Protein AF-A0A7S1G2A1-F1 (afdb_monomer)

Structure (mmCIF, N/CA/C/O backbone):
data_AF-A0A7S1G2A1-F1
#
_entry.id   AF-A0A7S1G2A1-F1
#
loop_
_atom_site.group_PDB
_atom_site.id
_atom_site.type_symbol
_atom_site.label_atom_id
_atom_site.label_alt_id
_atom_site.label_comp_id
_atom_site.label_asym_id
_atom_site.label_entity_id
_atom_site.label_seq_id
_atom_site.pdbx_PDB_ins_code
_atom_site.Cartn_x
_atom_site.Cartn_y
_atom_site.Cartn_z
_atom_site.occupancy
_atom_site.B_iso_or_equiv
_atom_site.auth_seq_id
_atom_site.auth_comp_id
_atom_site.auth_asym_id
_atom_site.auth_atom_id
_atom_site.pdbx_PDB_model_num
ATOM 1 N N . ALA A 1 1 ? -37.117 1.650 21.778 1.00 33.69 1 ALA A N 1
ATOM 2 C CA . ALA A 1 1 ? -36.262 1.950 20.605 1.00 33.69 1 ALA A CA 1
ATOM 3 C C . ALA A 1 1 ? -34.798 1.494 20.798 1.00 33.69 1 ALA A C 1
ATOM 5 O O . ALA A 1 1 ? -33.879 2.231 20.472 1.00 33.69 1 ALA A O 1
ATOM 6 N N . ALA A 1 2 ? -34.542 0.275 21.295 1.00 34.59 2 ALA A N 1
ATOM 7 C CA . ALA A 1 2 ? -33.204 -0.136 21.751 1.00 34.59 2 ALA A CA 1
ATOM 8 C C . ALA A 1 2 ? -32.723 -1.467 21.134 1.00 34.59 2 ALA A C 1
ATOM 10 O O . ALA A 1 2 ? -32.402 -2.402 21.855 1.00 34.59 2 ALA A O 1
ATOM 11 N N . ALA A 1 3 ? -32.667 -1.559 19.799 1.00 32.25 3 ALA A N 1
ATOM 12 C CA . ALA A 1 3 ? -32.219 -2.772 19.091 1.00 32.25 3 ALA A CA 1
ATOM 13 C C . ALA A 1 3 ? -31.079 -2.546 18.069 1.00 32.25 3 ALA A C 1
ATOM 15 O O . ALA A 1 3 ? -30.804 -3.417 17.253 1.00 32.25 3 ALA A O 1
ATOM 16 N N . ALA A 1 4 ? -30.383 -1.401 18.095 1.00 38.44 4 ALA A N 1
ATOM 17 C CA . ALA A 1 4 ? -29.398 -1.046 17.056 1.00 38.44 4 ALA A CA 1
ATOM 18 C C . ALA A 1 4 ? -27.911 -1.273 17.433 1.00 38.44 4 ALA A C 1
ATOM 20 O O . ALA A 1 4 ? -27.022 -1.024 16.622 1.00 38.44 4 ALA A O 1
ATOM 21 N N . GLY A 1 5 ? -27.597 -1.735 18.649 1.00 41.06 5 GLY A N 1
ATOM 22 C CA . GLY A 1 5 ? -26.231 -1.651 19.198 1.00 41.06 5 GLY A CA 1
ATOM 23 C C . GLY A 1 5 ? -25.212 -2.713 18.750 1.00 41.06 5 GLY A C 1
ATOM 24 O O . GLY A 1 5 ? -24.016 -2.497 18.918 1.00 41.06 5 GLY A O 1
ATOM 25 N N . GLY A 1 6 ? -25.643 -3.853 18.195 1.00 46.00 6 GLY A N 1
ATOM 26 C CA . GLY A 1 6 ? -24.752 -5.003 17.942 1.00 46.00 6 GLY A CA 1
ATOM 27 C C . GLY A 1 6 ? -24.107 -5.072 16.549 1.00 46.00 6 GLY A C 1
ATOM 28 O O . GLY A 1 6 ? -23.122 -5.786 16.365 1.00 46.00 6 GLY A O 1
ATOM 29 N N . GLY A 1 7 ? -24.644 -4.352 15.556 1.00 59.97 7 GLY A N 1
ATOM 30 C CA . GLY A 1 7 ? -24.246 -4.501 14.147 1.00 59.97 7 GLY A CA 1
ATOM 31 C C . GLY A 1 7 ? -23.003 -3.703 13.744 1.00 59.97 7 GLY A C 1
ATOM 32 O O . GLY A 1 7 ? -22.114 -4.231 13.075 1.00 59.97 7 GLY A O 1
ATOM 33 N N . ALA A 1 8 ? -22.901 -2.447 14.189 1.00 69.50 8 ALA A N 1
ATOM 34 C CA . ALA A 1 8 ? -21.850 -1.524 13.750 1.00 69.50 8 ALA A CA 1
ATOM 35 C C . ALA A 1 8 ? -20.410 -1.990 14.079 1.00 69.50 8 ALA A C 1
ATOM 37 O O . ALA A 1 8 ? -19.547 -1.897 13.198 1.00 69.50 8 ALA A 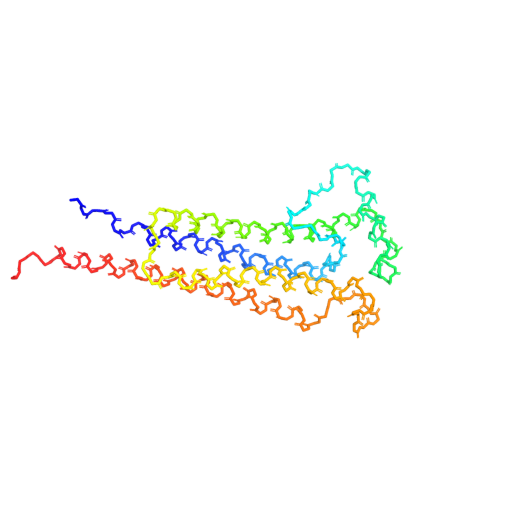O 1
ATOM 38 N N . PRO A 1 9 ? -20.111 -2.565 15.269 1.00 80.75 9 PRO A N 1
ATOM 39 C CA . PRO A 1 9 ? -18.769 -3.076 15.567 1.00 80.75 9 PRO A CA 1
ATOM 40 C C . PRO A 1 9 ? -18.378 -4.275 14.697 1.00 80.75 9 PRO A C 1
ATOM 42 O O . PRO A 1 9 ? -17.236 -4.364 14.250 1.00 80.75 9 PRO A O 1
ATOM 45 N N . ARG A 1 10 ? -19.329 -5.178 14.414 1.00 86.12 10 ARG A N 1
ATOM 46 C CA . ARG A 1 10 ? -19.088 -6.372 13.590 1.00 86.12 10 ARG A CA 1
ATOM 47 C C . ARG A 1 10 ? -18.833 -6.004 12.132 1.00 86.12 10 ARG A C 1
ATOM 49 O O . ARG A 1 10 ? -17.885 -6.516 11.548 1.00 86.12 10 ARG A O 1
ATOM 56 N N . VAL A 1 11 ? -19.639 -5.106 11.563 1.00 90.31 11 VAL A N 1
ATOM 57 C CA . VAL A 1 11 ? -19.450 -4.620 10.185 1.00 90.31 11 VAL A CA 1
ATOM 58 C C . VAL A 1 11 ? -18.096 -3.924 10.041 1.00 90.31 11 VAL A C 1
ATOM 60 O O . VAL A 1 11 ? -17.345 -4.233 9.119 1.00 90.31 11 VAL A O 1
ATOM 63 N N . THR A 1 12 ? -17.738 -3.062 11.000 1.00 92.69 12 THR A N 1
ATOM 64 C CA . THR A 1 12 ? -16.429 -2.389 11.018 1.00 92.69 12 THR A CA 1
ATOM 65 C C . THR A 1 12 ? -15.284 -3.402 11.090 1.00 92.69 12 THR A C 1
ATOM 67 O O . THR A 1 12 ? -14.307 -3.277 10.358 1.00 92.69 12 THR A O 1
ATOM 70 N N . ALA A 1 13 ? -15.401 -4.438 11.924 1.00 94.38 13 ALA A N 1
ATOM 71 C CA . ALA A 1 13 ? -14.379 -5.476 12.022 1.00 94.38 13 ALA A CA 1
ATOM 72 C C . ALA A 1 13 ? -14.218 -6.275 10.719 1.00 94.38 13 ALA A C 1
ATOM 74 O O . ALA A 1 13 ? -13.091 -6.502 10.290 1.00 94.38 13 ALA A O 1
ATOM 75 N N . VAL A 1 14 ? -15.319 -6.671 10.069 1.00 95.12 14 VAL A N 1
ATOM 76 C CA . VAL A 1 14 ? -15.280 -7.388 8.779 1.00 95.12 14 VAL A CA 1
ATOM 77 C C . VAL A 1 14 ? -14.604 -6.541 7.704 1.00 95.12 14 VAL A C 1
ATOM 79 O O . VAL A 1 14 ? -13.750 -7.048 6.982 1.00 95.12 14 VAL A O 1
ATOM 82 N N . TRP A 1 15 ? -14.926 -5.247 7.638 1.00 96.75 15 TRP A N 1
ATOM 83 C CA . TRP A 1 15 ? -14.246 -4.309 6.745 1.00 96.75 15 TRP A CA 1
ATOM 84 C C . TRP A 1 15 ? -12.732 -4.266 7.008 1.00 96.75 15 TRP A C 1
ATOM 86 O O . TRP A 1 15 ? -11.948 -4.445 6.077 1.00 96.75 15 TRP A O 1
ATOM 96 N N . LEU A 1 16 ? -12.311 -4.102 8.267 1.00 97.50 16 LEU A N 1
ATOM 97 C CA . LEU A 1 16 ? -10.889 -4.066 8.622 1.00 97.50 16 LEU A CA 1
ATOM 98 C C . LEU A 1 16 ? -10.166 -5.386 8.314 1.00 97.50 16 LEU A C 1
ATOM 100 O O . LEU A 1 16 ? -9.029 -5.343 7.848 1.00 97.50 16 LEU A O 1
ATOM 104 N N . PHE A 1 17 ? -10.811 -6.542 8.506 1.00 98.19 17 PHE A N 1
ATOM 105 C CA . PHE A 1 17 ? -10.266 -7.831 8.064 1.00 98.19 17 PHE A CA 1
ATOM 106 C C . PHE A 1 17 ? -10.142 -7.920 6.544 1.00 98.19 17 PHE A C 1
ATOM 108 O O . PHE A 1 17 ? -9.145 -8.443 6.057 1.00 98.19 17 PHE A O 1
ATOM 115 N N . GLY A 1 18 ? -11.109 -7.384 5.795 1.00 98.31 18 GLY A N 1
ATOM 116 C CA . GLY A 1 18 ? -11.027 -7.292 4.338 1.00 98.31 18 GLY A CA 1
ATOM 117 C C . GLY A 1 18 ? -9.795 -6.503 3.893 1.00 98.31 18 GLY A C 1
ATOM 118 O O . GLY A 1 18 ? -8.982 -7.008 3.121 1.00 98.31 18 GLY A O 1
ATOM 119 N N . VAL A 1 19 ? -9.590 -5.307 4.456 1.00 98.44 19 VAL A N 1
ATOM 120 C CA . VAL A 1 19 ? -8.411 -4.476 4.153 1.00 98.44 19 VAL A CA 1
ATOM 121 C C . VAL A 1 19 ? -7.112 -5.151 4.615 1.00 98.44 19 VAL A C 1
ATOM 123 O O . VAL A 1 19 ? -6.111 -5.109 3.897 1.00 98.44 19 VAL A O 1
ATOM 126 N N . ALA A 1 20 ? -7.106 -5.816 5.774 1.00 98.50 20 ALA A N 1
ATOM 127 C CA . ALA A 1 20 ? -5.953 -6.587 6.242 1.00 98.50 20 ALA A CA 1
ATOM 128 C C . ALA A 1 20 ? -5.613 -7.740 5.282 1.00 98.50 20 ALA A C 1
ATOM 130 O O . ALA A 1 20 ? -4.447 -7.917 4.936 1.00 98.50 20 ALA A O 1
ATOM 131 N N . GLY A 1 21 ? -6.617 -8.469 4.788 1.00 98.56 21 GLY A N 1
ATOM 132 C CA . GLY A 1 21 ? -6.447 -9.523 3.786 1.00 98.56 21 GLY A CA 1
ATOM 133 C C . GLY A 1 21 ? -5.881 -8.991 2.469 1.00 98.56 21 GLY A C 1
ATOM 134 O O . GLY A 1 21 ? -4.923 -9.551 1.939 1.00 98.56 21 GLY A O 1
ATOM 135 N N . MET A 1 22 ? -6.387 -7.852 1.985 1.00 98.50 22 MET A N 1
ATOM 136 C CA . MET A 1 22 ? -5.812 -7.179 0.813 1.00 98.50 22 MET A CA 1
ATOM 137 C C . MET A 1 22 ? -4.357 -6.749 1.054 1.00 98.50 22 MET A C 1
ATOM 139 O O . MET A 1 22 ? -3.528 -6.871 0.154 1.00 98.50 22 MET A O 1
ATOM 143 N N . THR A 1 23 ? -4.031 -6.276 2.262 1.00 98.38 23 THR A N 1
ATOM 144 C CA . THR A 1 23 ? -2.667 -5.878 2.654 1.00 98.38 23 THR A CA 1
ATOM 145 C C . THR A 1 23 ? -1.724 -7.080 2.703 1.00 98.38 23 THR A C 1
ATOM 147 O O . THR A 1 23 ? -0.597 -6.994 2.223 1.00 98.38 23 THR A O 1
ATOM 150 N N . LEU A 1 24 ? -2.178 -8.226 3.212 1.00 98.38 24 LEU A N 1
ATOM 151 C CA . LEU A 1 24 ? -1.408 -9.468 3.175 1.00 98.38 24 LEU A CA 1
ATOM 152 C C . LEU A 1 24 ? -1.143 -9.913 1.729 1.00 98.38 24 LEU A C 1
ATOM 154 O O . LEU A 1 24 ? -0.004 -10.225 1.383 1.00 98.38 24 LEU A O 1
ATOM 158 N N . ALA A 1 25 ? -2.163 -9.864 0.867 1.00 98.31 25 ALA A N 1
ATOM 159 C CA . ALA A 1 25 ? -2.005 -10.140 -0.560 1.00 98.31 25 ALA A CA 1
ATOM 160 C C . ALA A 1 25 ? -1.002 -9.178 -1.224 1.00 98.31 25 ALA A C 1
ATOM 162 O O . ALA A 1 25 ? -0.174 -9.613 -2.017 1.00 98.31 25 ALA A O 1
ATOM 163 N N . MET A 1 26 ? -1.007 -7.894 -0.846 1.00 97.56 26 MET A N 1
ATOM 164 C CA . MET A 1 26 ? -0.038 -6.896 -1.318 1.00 97.56 26 MET A CA 1
ATOM 165 C C . MET A 1 26 ? 1.402 -7.232 -0.921 1.00 97.56 26 MET A C 1
ATOM 167 O O . MET A 1 26 ? 2.312 -7.049 -1.726 1.00 97.56 26 MET A O 1
ATOM 171 N N . ILE A 1 27 ? 1.618 -7.734 0.299 1.00 97.62 27 ILE A N 1
ATOM 172 C CA . ILE A 1 27 ? 2.944 -8.166 0.766 1.00 97.62 27 ILE A CA 1
ATOM 173 C C . ILE A 1 27 ? 3.455 -9.325 -0.097 1.00 97.62 27 ILE A C 1
ATOM 175 O O . ILE A 1 27 ? 4.590 -9.281 -0.570 1.00 97.62 27 ILE A O 1
ATOM 179 N N . VAL A 1 28 ? 2.608 -10.328 -0.356 1.00 97.62 28 VAL A N 1
ATOM 180 C CA . VAL A 1 28 ? 2.954 -11.464 -1.228 1.00 97.62 28 VAL A CA 1
ATOM 181 C C . VAL A 1 28 ? 3.226 -10.990 -2.655 1.00 97.62 28 VAL A C 1
ATOM 183 O O . VAL A 1 28 ? 4.269 -11.313 -3.217 1.00 97.62 28 VAL A O 1
ATOM 186 N N . LEU A 1 29 ? 2.337 -10.169 -3.217 1.00 96.44 29 LEU A N 1
ATOM 187 C CA . LEU A 1 29 ? 2.471 -9.604 -4.560 1.00 96.44 29 LEU A CA 1
ATOM 188 C C . LEU A 1 29 ? 3.752 -8.768 -4.708 1.00 96.44 29 LEU A C 1
ATOM 190 O O . LEU A 1 29 ? 4.436 -8.869 -5.723 1.00 96.44 29 LEU A O 1
ATOM 194 N N . GLY A 1 30 ? 4.122 -7.989 -3.689 1.00 94.62 30 GLY A N 1
ATOM 195 C CA . GLY A 1 30 ? 5.393 -7.261 -3.652 1.00 94.62 30 GLY A CA 1
ATOM 196 C C . GLY A 1 30 ? 6.605 -8.188 -3.593 1.00 94.62 30 GLY A C 1
ATOM 197 O O . GLY A 1 30 ? 7.600 -7.948 -4.276 1.00 94.62 30 GLY A O 1
ATOM 198 N N . GLY A 1 31 ? 6.507 -9.289 -2.842 1.00 94.00 31 GLY A N 1
ATOM 199 C CA . GLY A 1 31 ? 7.510 -10.353 -2.833 1.00 94.00 31 GLY A CA 1
ATOM 200 C C . GLY A 1 31 ? 7.706 -10.973 -4.218 1.00 94.00 31 GLY A C 1
ATOM 201 O O . GLY A 1 31 ? 8.837 -11.061 -4.692 1.00 94.00 31 GLY A O 1
ATOM 202 N N . VAL A 1 32 ? 6.612 -11.317 -4.905 1.00 94.12 32 VAL A N 1
ATOM 203 C CA . VAL A 1 32 ? 6.648 -11.817 -6.290 1.00 94.12 32 VAL A CA 1
ATOM 204 C C . VAL A 1 32 ? 7.273 -10.779 -7.220 1.00 94.12 32 VAL A C 1
ATOM 206 O O . VAL A 1 32 ? 8.213 -11.113 -7.930 1.00 94.12 32 VAL A O 1
ATOM 209 N N . THR A 1 33 ? 6.842 -9.516 -7.143 1.00 91.81 33 THR A N 1
ATOM 210 C CA . THR A 1 33 ? 7.372 -8.402 -7.956 1.00 91.81 33 THR A CA 1
ATOM 211 C C . THR A 1 33 ? 8.891 -8.258 -7.796 1.00 91.81 33 THR A C 1
ATOM 213 O O . THR A 1 33 ? 9.635 -8.013 -8.748 1.00 91.81 33 THR A O 1
ATOM 216 N N . ARG A 1 34 ? 9.394 -8.459 -6.572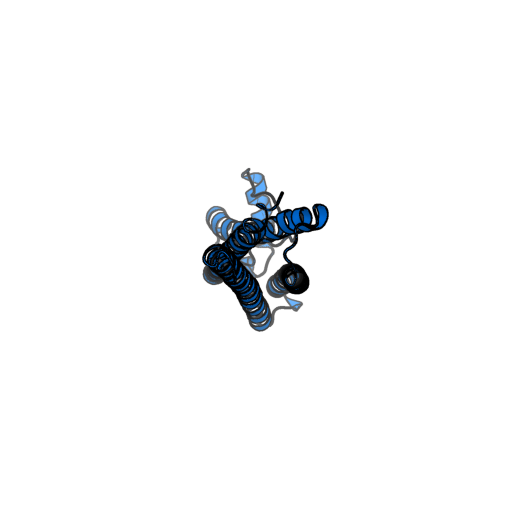 1.00 89.44 34 ARG A N 1
ATOM 217 C CA . ARG A 1 34 ? 10.830 -8.442 -6.290 1.00 89.44 34 ARG A CA 1
ATOM 218 C C . ARG A 1 34 ? 11.553 -9.661 -6.866 1.00 89.44 34 ARG A C 1
ATOM 220 O O . ARG A 1 34 ? 12.629 -9.491 -7.436 1.00 89.44 34 ARG A O 1
ATOM 227 N N . LEU A 1 35 ? 10.995 -10.861 -6.703 1.00 88.62 35 LEU A N 1
ATOM 228 C CA . LEU A 1 35 ? 11.596 -12.116 -7.170 1.00 88.62 35 LEU A CA 1
ATOM 229 C C . LEU A 1 35 ? 11.620 -12.216 -8.701 1.00 88.62 35 LEU A C 1
ATOM 231 O O . LEU A 1 35 ? 12.598 -12.710 -9.255 1.00 88.62 35 LEU A O 1
ATOM 235 N N . THR A 1 36 ? 10.600 -11.683 -9.377 1.00 87.25 36 THR A N 1
ATOM 236 C CA . THR A 1 36 ? 10.536 -11.585 -10.844 1.00 87.25 36 THR A CA 1
ATOM 237 C C . THR A 1 36 ? 11.311 -10.393 -11.405 1.00 87.25 36 THR A C 1
ATOM 239 O O . THR A 1 36 ? 11.354 -10.222 -12.616 1.00 87.25 36 THR A O 1
ATOM 242 N N . ARG A 1 37 ? 11.934 -9.572 -10.541 1.00 84.50 37 ARG A N 1
ATOM 243 C CA . ARG A 1 37 ? 12.653 -8.337 -10.912 1.00 84.50 37 ARG A CA 1
ATOM 244 C C . ARG A 1 37 ? 11.804 -7.372 -11.746 1.00 84.50 37 ARG A C 1
ATOM 246 O O . ARG A 1 37 ? 12.319 -6.663 -12.594 1.00 84.50 37 ARG A O 1
ATOM 253 N N . SER A 1 38 ? 10.503 -7.326 -11.482 1.00 87.50 38 SER A N 1
ATOM 254 C CA . SER A 1 38 ? 9.583 -6.435 -12.195 1.00 87.50 38 SER A CA 1
ATOM 255 C C . SER A 1 38 ? 9.524 -5.032 -11.605 1.00 87.50 38 SER A C 1
ATOM 257 O O . SER A 1 38 ? 9.047 -4.130 -12.267 1.00 87.50 38 SER A O 1
ATOM 259 N N . GLY A 1 39 ? 10.025 -4.812 -10.385 1.00 82.44 39 GLY A N 1
ATOM 260 C CA . GLY A 1 39 ? 9.823 -3.566 -9.630 1.00 82.44 39 GLY A CA 1
ATOM 261 C C . GLY A 1 39 ? 10.486 -2.285 -10.165 1.00 82.44 39 GLY A C 1
ATOM 262 O O . GLY A 1 39 ? 10.469 -1.288 -9.442 1.00 82.44 39 GLY A O 1
ATOM 263 N N . LEU A 1 40 ? 11.101 -2.313 -11.351 1.00 84.94 40 LEU A N 1
ATOM 264 C CA . LEU A 1 40 ? 11.682 -1.154 -12.048 1.00 84.94 40 LEU A CA 1
ATOM 265 C C . LEU A 1 40 ? 11.192 -1.030 -13.511 1.00 84.94 40 LEU A C 1
ATOM 267 O O . LEU A 1 40 ? 11.698 -0.196 -14.260 1.00 84.94 40 LEU A O 1
ATOM 271 N N . SER A 1 41 ? 10.196 -1.826 -13.910 1.00 86.19 41 SER A N 1
ATOM 272 C CA . SER A 1 41 ? 9.613 -1.842 -15.260 1.00 86.19 41 SER A CA 1
ATOM 273 C C . SER A 1 41 ? 8.738 -0.615 -15.568 1.00 86.19 41 SER A C 1
ATOM 275 O O . SER A 1 41 ? 8.671 -0.168 -16.711 1.00 86.19 41 SER A O 1
ATOM 277 N N . MET A 1 42 ? 8.104 -0.022 -14.549 1.00 86.88 42 MET A N 1
ATOM 278 C CA . MET A 1 42 ? 7.280 1.185 -14.642 1.00 86.88 42 MET A CA 1
ATOM 279 C C . MET A 1 42 ? 8.026 2.410 -14.116 1.00 86.88 42 MET A C 1
ATOM 281 O O . MET A 1 42 ? 8.023 2.743 -12.922 1.00 86.88 42 MET A O 1
ATOM 285 N N . VAL A 1 43 ? 8.614 3.134 -15.055 1.00 78.50 43 VAL A N 1
ATOM 286 C CA . VAL A 1 43 ? 9.545 4.235 -14.788 1.00 78.50 43 VAL A CA 1
ATOM 287 C C . VAL A 1 43 ? 8.844 5.550 -14.443 1.00 78.50 43 VAL A C 1
ATOM 289 O O . VAL A 1 43 ? 9.369 6.371 -13.693 1.00 78.50 43 VAL A O 1
ATOM 292 N N . GLU A 1 44 ? 7.619 5.740 -14.934 1.00 76.88 44 GLU A N 1
ATOM 293 C CA . GLU A 1 44 ? 6.806 6.906 -14.607 1.00 76.88 44 GLU A CA 1
ATOM 294 C C . GLU A 1 44 ? 6.017 6.686 -13.315 1.00 76.88 44 GLU A C 1
ATOM 296 O O . GLU A 1 44 ? 5.335 5.676 -13.109 1.00 76.88 44 GLU A O 1
ATOM 301 N N . TRP A 1 45 ? 6.053 7.687 -12.438 1.00 72.12 45 TRP A N 1
ATOM 302 C CA . TRP A 1 45 ? 5.172 7.740 -11.283 1.00 72.12 45 TRP A CA 1
ATOM 303 C C . TRP A 1 45 ? 4.064 8.764 -11.520 1.00 72.12 45 TRP A C 1
ATOM 305 O O . TRP A 1 45 ? 4.318 9.963 -11.610 1.00 72.12 45 TRP A O 1
ATOM 315 N N . ARG A 1 46 ? 2.820 8.281 -11.601 1.00 76.50 46 ARG A N 1
ATOM 316 C CA . ARG A 1 46 ? 1.615 9.113 -11.703 1.00 76.50 46 ARG A CA 1
ATOM 317 C C . ARG A 1 46 ? 0.770 8.962 -10.430 1.00 76.50 46 ARG A C 1
ATOM 319 O O . ARG A 1 46 ? 0.389 7.825 -10.113 1.00 76.50 46 ARG A O 1
ATOM 326 N N . PRO A 1 47 ? 0.442 10.053 -9.706 1.00 67.38 47 PRO A N 1
ATOM 327 C CA . PRO A 1 47 ? -0.389 9.991 -8.499 1.00 67.38 47 PRO A CA 1
ATOM 328 C C . PRO A 1 47 ? -1.711 9.244 -8.730 1.00 67.38 47 PRO A C 1
ATOM 330 O O . PRO A 1 47 ? -2.046 8.317 -7.994 1.00 67.38 47 PRO A O 1
ATOM 333 N N . GLN A 1 48 ? -2.401 9.573 -9.824 1.00 73.31 48 GLN A N 1
ATOM 334 C CA . GLN A 1 48 ? -3.680 8.990 -10.232 1.00 73.31 48 GLN A CA 1
ATOM 335 C C . GLN A 1 48 ? -3.587 7.538 -10.737 1.00 73.31 48 GLN A C 1
ATOM 337 O O . GLN A 1 48 ? -4.608 6.882 -10.903 1.00 73.31 48 GLN A O 1
ATOM 342 N N . GLY A 1 49 ? -2.375 7.013 -10.942 1.00 73.25 49 GLY A N 1
ATOM 343 C CA . GLY A 1 49 ? -2.147 5.729 -11.605 1.00 73.25 49 GLY A CA 1
ATOM 344 C C . GLY A 1 49 ? -2.042 5.849 -13.126 1.00 73.25 49 GLY A C 1
ATOM 345 O O . GLY A 1 49 ? -2.159 6.937 -13.691 1.00 73.25 49 GLY A O 1
ATOM 346 N N . SER A 1 50 ? -1.783 4.715 -13.771 1.00 79.25 50 SER A N 1
ATOM 347 C CA . SER A 1 50 ? -1.702 4.587 -15.227 1.00 79.25 50 SER A CA 1
ATOM 348 C C . SER A 1 50 ? -2.633 3.462 -15.657 1.00 79.25 50 SER A C 1
ATOM 350 O O . SER A 1 50 ? -2.664 2.411 -15.010 1.00 79.25 50 SER A O 1
ATOM 352 N N . ALA A 1 51 ? -3.389 3.678 -16.733 1.00 86.62 51 ALA A N 1
ATOM 353 C CA . ALA A 1 51 ? -4.077 2.581 -17.399 1.00 86.62 51 ALA A CA 1
ATOM 354 C C . ALA A 1 51 ? -3.037 1.581 -17.924 1.00 86.62 51 ALA A C 1
ATOM 356 O O . ALA A 1 51 ? -1.920 1.977 -18.267 1.00 86.62 51 ALA A O 1
ATOM 357 N N . LEU A 1 52 ? -3.396 0.298 -17.947 1.00 91.06 52 LEU A N 1
ATOM 358 C CA . LEU A 1 52 ? -2.588 -0.698 -18.641 1.00 91.06 52 LEU A CA 1
ATOM 359 C C . LEU A 1 52 ? -2.600 -0.349 -20.141 1.00 91.06 52 LEU A C 1
ATOM 361 O O . LEU A 1 52 ? -3.686 -0.049 -20.647 1.00 91.06 52 LEU A O 1
ATOM 365 N N . PRO A 1 53 ? -1.450 -0.362 -20.839 1.00 92.25 53 PRO A N 1
ATOM 366 C CA . PRO A 1 53 ? -1.426 -0.153 -22.282 1.00 92.25 53 PRO A CA 1
ATOM 367 C C . PRO A 1 53 ? -2.381 -1.124 -22.991 1.00 92.25 53 PRO A C 1
ATOM 369 O O . PRO A 1 53 ? -2.389 -2.324 -22.704 1.00 92.25 53 PRO A O 1
ATOM 372 N N . ALA A 1 54 ? -3.216 -0.595 -23.881 1.00 91.00 54 ALA A N 1
ATOM 373 C CA . ALA A 1 54 ? -4.280 -1.335 -24.556 1.00 91.00 54 ALA A CA 1
ATOM 374 C C . ALA A 1 54 ? -3.970 -1.603 -26.035 1.00 91.00 54 ALA A C 1
ATOM 376 O O . ALA A 1 54 ? -4.551 -2.515 -26.621 1.00 91.00 54 ALA A O 1
ATOM 377 N N . THR A 1 55 ? -3.066 -0.825 -26.634 1.00 95.12 55 THR A N 1
ATOM 378 C CA . THR A 1 55 ? -2.655 -0.965 -28.040 1.00 95.12 55 THR A CA 1
ATOM 379 C C . THR A 1 55 ? -1.166 -1.274 -28.160 1.00 95.12 55 THR A C 1
ATOM 381 O O . THR A 1 55 ? -0.389 -0.979 -27.248 1.00 95.12 55 THR A O 1
ATOM 384 N N . ASP A 1 56 ? -0.757 -1.843 -29.295 1.00 94.00 56 ASP A N 1
ATOM 385 C CA . ASP A 1 56 ? 0.651 -2.160 -29.561 1.00 94.00 56 ASP A CA 1
ATOM 386 C C . ASP A 1 56 ? 1.536 -0.904 -29.534 1.00 94.00 56 ASP A C 1
ATOM 388 O O . ASP A 1 56 ? 2.606 -0.925 -28.935 1.00 94.00 56 ASP A O 1
ATOM 392 N N . GLU A 1 57 ? 1.050 0.223 -30.062 1.00 94.88 57 GLU A N 1
ATOM 393 C CA . GLU A 1 57 ? 1.764 1.508 -30.028 1.00 94.88 57 GLU A CA 1
ATOM 394 C C . GLU A 1 57 ? 2.010 1.998 -28.589 1.00 94.88 57 GLU A C 1
ATOM 396 O O . GLU A 1 57 ? 3.080 2.512 -28.253 1.00 94.88 57 GLU A O 1
ATOM 401 N N . GLU A 1 58 ? 1.033 1.825 -27.694 1.00 94.00 58 GLU A N 1
ATOM 402 C CA . GLU A 1 58 ? 1.207 2.183 -26.285 1.00 94.00 58 GLU A CA 1
ATOM 403 C C . GLU A 1 58 ? 2.214 1.270 -25.581 1.00 94.00 58 GLU A C 1
ATOM 405 O O . GLU A 1 58 ? 2.996 1.753 -24.758 1.00 94.00 58 GLU A O 1
ATOM 410 N N . TRP A 1 59 ? 2.209 -0.025 -25.910 1.00 95.06 59 TRP A N 1
ATOM 411 C CA . TRP A 1 59 ? 3.177 -0.991 -25.397 1.00 95.06 59 TRP A CA 1
ATOM 412 C C . TRP A 1 59 ? 4.598 -0.683 -25.865 1.00 95.06 59 TRP A C 1
ATOM 414 O O . TRP A 1 59 ? 5.513 -0.658 -25.041 1.00 95.06 59 TRP A O 1
ATOM 424 N N . GLU A 1 60 ? 4.782 -0.392 -27.153 1.00 95.56 60 GLU A N 1
ATOM 425 C CA . GLU A 1 60 ? 6.076 0.009 -27.709 1.00 95.56 60 GLU A CA 1
ATOM 426 C C . GLU A 1 60 ? 6.599 1.280 -27.042 1.00 95.56 60 GLU A C 1
ATOM 428 O O . GLU A 1 60 ? 7.757 1.325 -26.630 1.00 95.56 60 GLU A O 1
ATOM 433 N N . ARG A 1 61 ? 5.735 2.276 -26.818 1.00 93.81 61 ARG A N 1
ATOM 434 C CA . ARG A 1 61 ? 6.114 3.517 -26.134 1.00 93.81 61 ARG A CA 1
ATOM 435 C C . ARG A 1 61 ? 6.601 3.286 -24.703 1.00 93.81 61 ARG A C 1
ATOM 437 O O . ARG A 1 61 ? 7.570 3.916 -24.280 1.00 93.81 61 ARG A O 1
ATOM 444 N N . GLU A 1 62 ? 5.928 2.439 -23.925 1.00 93.50 62 GLU A N 1
ATOM 445 C CA . GLU A 1 62 ? 6.379 2.112 -22.564 1.00 93.50 62 GLU A CA 1
ATOM 446 C C . GLU A 1 62 ? 7.679 1.298 -22.587 1.00 93.50 62 GLU A C 1
ATOM 448 O O . GLU A 1 62 ? 8.577 1.540 -21.776 1.00 93.50 62 GLU A O 1
ATOM 453 N N . PHE A 1 63 ? 7.824 0.395 -23.558 1.00 94.69 63 PHE A N 1
ATOM 454 C CA . PHE A 1 63 ? 9.037 -0.392 -23.726 1.00 94.69 63 PHE A CA 1
ATOM 455 C C . PHE A 1 63 ? 10.235 0.475 -24.137 1.00 94.69 63 PHE A C 1
ATOM 457 O O . PHE A 1 63 ? 11.325 0.332 -23.586 1.00 94.69 63 PHE A O 1
ATOM 464 N N . ASP A 1 64 ? 10.041 1.438 -25.034 1.00 94.06 64 ASP A N 1
ATOM 465 C CA . ASP A 1 64 ? 11.079 2.380 -25.456 1.00 94.06 64 ASP A CA 1
ATOM 466 C C . ASP A 1 64 ? 11.548 3.290 -24.323 1.00 94.06 64 ASP A C 1
ATOM 468 O O . ASP A 1 64 ? 12.729 3.644 -24.265 1.00 94.06 64 ASP A O 1
ATOM 472 N N . LYS A 1 65 ? 10.663 3.626 -23.378 1.00 91.19 65 LYS A N 1
ATOM 473 C CA . LYS A 1 65 ? 11.081 4.267 -22.126 1.00 91.19 65 LYS A CA 1
ATOM 474 C C . LYS A 1 65 ? 11.941 3.314 -21.312 1.00 91.19 65 LYS A C 1
ATOM 476 O O . LYS A 1 65 ? 13.036 3.699 -20.920 1.00 91.19 65 LYS A O 1
ATOM 481 N N . TYR A 1 66 ? 11.486 2.080 -21.091 1.00 91.25 66 TYR A N 1
ATOM 482 C CA . TYR A 1 66 ? 12.216 1.080 -20.306 1.00 91.25 66 TYR A CA 1
ATOM 483 C C . TYR A 1 66 ? 13.635 0.820 -20.838 1.00 91.25 66 TYR A C 1
ATOM 485 O O . TYR A 1 66 ? 14.581 0.751 -20.051 1.00 91.25 66 TYR A O 1
ATOM 493 N N . LYS A 1 67 ? 13.820 0.801 -22.167 1.00 90.88 67 LYS A N 1
ATOM 494 C CA . LYS A 1 67 ? 15.133 0.652 -22.826 1.00 90.88 67 LYS A CA 1
ATOM 495 C C . LYS A 1 67 ? 16.170 1.700 -22.416 1.00 90.88 67 LYS A C 1
ATOM 497 O O . LYS A 1 67 ? 17.371 1.437 -22.489 1.00 90.88 67 LYS A O 1
ATOM 502 N N . GLN A 1 68 ? 15.728 2.879 -21.980 1.00 88.56 68 GLN A N 1
ATOM 503 C CA . GLN A 1 68 ? 16.609 3.971 -21.557 1.00 88.56 68 GLN A CA 1
ATOM 504 C C . GLN A 1 68 ? 17.184 3.747 -20.151 1.00 88.56 68 GLN A C 1
ATOM 506 O O . GLN A 1 68 ? 18.178 4.378 -19.791 1.00 88.56 68 GLN A O 1
ATOM 511 N N . PHE A 1 69 ? 16.602 2.838 -19.360 1.00 84.25 69 PHE A N 1
ATOM 512 C CA . PHE A 1 69 ? 16.978 2.637 -17.964 1.00 84.25 69 PHE A CA 1
ATOM 513 C C . PHE A 1 69 ? 18.115 1.624 -17.790 1.00 84.25 69 PHE A C 1
ATOM 515 O O . PHE A 1 69 ? 18.308 0.724 -18.617 1.00 84.25 69 PHE A O 1
ATOM 522 N N . PRO A 1 70 ? 18.872 1.722 -16.680 1.00 83.56 70 PRO A N 1
ATOM 523 C CA . PRO A 1 70 ? 20.012 0.842 -16.441 1.00 83.56 70 PRO A CA 1
ATOM 524 C C . PRO A 1 70 ? 19.629 -0.638 -16.331 1.00 83.56 70 PRO A C 1
ATOM 526 O O . PRO A 1 70 ? 20.431 -1.491 -16.703 1.00 83.56 70 PRO A O 1
ATOM 529 N N . GLU A 1 71 ? 18.416 -0.962 -15.862 1.00 83.62 71 GLU A N 1
ATOM 530 C CA . GLU A 1 71 ? 17.943 -2.351 -15.766 1.00 83.62 71 GLU A CA 1
ATOM 531 C C . GLU A 1 71 ? 17.889 -3.034 -17.136 1.00 83.62 71 GLU A C 1
ATOM 533 O O . GLU A 1 71 ? 18.455 -4.121 -17.298 1.00 83.62 71 GLU A O 1
ATOM 538 N N . PHE A 1 72 ? 17.330 -2.357 -18.145 1.00 87.81 72 PHE A N 1
ATOM 539 C CA . PHE A 1 72 ? 17.358 -2.846 -19.519 1.00 87.81 72 PHE A CA 1
ATOM 540 C C . PHE A 1 72 ? 18.790 -2.949 -20.041 1.00 87.81 72 PHE A C 1
ATOM 542 O O . PHE A 1 72 ? 19.221 -4.012 -20.474 1.00 87.81 72 PHE A O 1
ATOM 549 N N . ARG A 1 73 ? 19.577 -1.874 -19.936 1.00 85.94 73 ARG A N 1
ATOM 550 C CA . ARG A 1 73 ? 20.932 -1.823 -20.514 1.00 85.94 73 ARG A CA 1
ATOM 551 C C . ARG A 1 73 ? 21.888 -2.867 -19.925 1.00 85.94 73 ARG A C 1
ATOM 553 O O . ARG A 1 73 ? 22.714 -3.404 -20.659 1.00 85.94 73 ARG A O 1
ATOM 560 N N . LYS A 1 74 ? 21.796 -3.138 -18.618 1.00 82.88 74 LYS A N 1
ATOM 561 C CA . LYS A 1 74 ? 22.730 -4.015 -17.891 1.00 82.88 74 LYS A CA 1
ATOM 562 C C . LYS A 1 74 ? 22.240 -5.457 -17.752 1.00 82.88 74 LYS A C 1
ATOM 564 O O . LYS A 1 74 ? 23.067 -6.362 -17.763 1.00 82.88 74 LYS A O 1
ATOM 569 N N . THR A 1 75 ? 20.931 -5.676 -17.609 1.00 83.94 75 THR A N 1
ATOM 570 C CA . THR A 1 75 ? 20.377 -7.002 -17.264 1.00 83.94 75 THR A CA 1
ATOM 571 C C . THR A 1 75 ? 19.489 -7.562 -18.368 1.00 83.94 75 THR A C 1
ATOM 573 O O . THR A 1 75 ? 19.609 -8.734 -18.710 1.00 83.94 75 THR A O 1
ATOM 576 N N . ASN A 1 76 ? 18.636 -6.721 -18.953 1.00 89.31 76 ASN A N 1
ATOM 577 C CA . ASN A 1 76 ? 17.563 -7.148 -19.851 1.00 89.31 76 ASN A CA 1
ATOM 578 C C . ASN A 1 76 ? 17.790 -6.698 -21.308 1.00 89.31 76 ASN A C 1
ATOM 580 O O . ASN A 1 76 ? 16.839 -6.499 -22.050 1.00 89.31 76 ASN A O 1
ATOM 584 N N . SER A 1 77 ? 19.041 -6.554 -21.757 1.00 89.38 77 SER A N 1
ATOM 585 C CA . SER A 1 77 ? 19.373 -5.916 -23.048 1.00 89.38 77 SER A CA 1
ATOM 586 C C . SER A 1 77 ? 18.925 -6.697 -24.287 1.00 89.38 77 SER A C 1
ATOM 588 O O . SER A 1 77 ? 18.938 -6.164 -25.394 1.00 89.38 77 SER A O 1
ATOM 590 N N . ARG A 1 78 ? 18.535 -7.962 -24.100 1.00 91.38 78 ARG A N 1
ATOM 591 C CA . ARG A 1 78 ? 17.981 -8.854 -25.130 1.00 91.38 78 ARG A CA 1
ATOM 592 C C . ARG A 1 78 ? 16.481 -9.110 -24.956 1.00 91.38 78 ARG A C 1
ATOM 594 O O . ARG A 1 78 ? 15.946 -9.955 -25.662 1.00 91.38 78 ARG A O 1
ATOM 601 N N . MET A 1 79 ? 15.848 -8.441 -23.992 1.00 93.81 79 MET A N 1
ATOM 602 C CA . MET A 1 79 ? 14.435 -8.619 -23.684 1.00 93.81 79 MET A CA 1
ATOM 603 C C . MET A 1 79 ? 13.581 -8.183 -24.867 1.00 93.81 79 MET A C 1
ATOM 605 O O . MET A 1 79 ? 13.819 -7.122 -25.447 1.00 93.81 79 MET A O 1
ATOM 609 N N . GLN A 1 80 ? 12.579 -8.989 -25.188 1.00 95.38 80 GLN A N 1
ATOM 610 C CA . GLN A 1 80 ? 11.596 -8.695 -26.224 1.00 95.38 80 GLN A CA 1
ATOM 611 C C . GLN A 1 80 ? 10.346 -8.042 -25.623 1.00 95.38 80 GLN A C 1
ATOM 613 O O . GLN A 1 80 ? 10.117 -8.085 -24.414 1.00 95.38 80 GLN A O 1
ATOM 618 N N . LEU A 1 81 ? 9.509 -7.446 -26.479 1.00 94.31 81 LEU A N 1
ATOM 619 C CA . LEU A 1 81 ? 8.306 -6.732 -26.041 1.00 94.31 81 LEU A CA 1
ATOM 620 C C . LEU A 1 81 ? 7.365 -7.614 -25.203 1.00 94.31 81 LEU A C 1
ATOM 622 O O . LEU A 1 81 ? 6.800 -7.142 -24.221 1.00 94.31 81 LEU A O 1
ATOM 626 N N . ASP A 1 82 ? 7.211 -8.890 -25.557 1.00 94.44 82 ASP A N 1
ATOM 627 C CA . ASP A 1 82 ? 6.311 -9.790 -24.831 1.00 94.44 82 ASP A CA 1
ATOM 628 C C . ASP A 1 82 ? 6.828 -10.133 -23.427 1.00 94.44 82 ASP A C 1
ATOM 630 O O . ASP A 1 82 ? 6.054 -10.132 -22.476 1.00 94.44 82 ASP A O 1
ATOM 634 N N . GLU A 1 83 ? 8.141 -10.294 -23.254 1.00 93.19 83 GLU A N 1
ATOM 635 C CA . GLU A 1 83 ? 8.754 -10.465 -21.929 1.00 93.19 83 GLU A CA 1
ATOM 636 C C . GLU A 1 83 ? 8.637 -9.183 -21.083 1.00 93.19 83 GLU A C 1
ATOM 638 O O . GLU A 1 83 ? 8.456 -9.238 -19.864 1.00 93.19 83 GLU A O 1
ATOM 643 N N . PHE A 1 84 ? 8.702 -8.011 -21.726 1.00 94.38 84 PHE A N 1
ATOM 644 C CA . PHE A 1 84 ? 8.471 -6.729 -21.061 1.00 94.38 84 PHE A CA 1
ATOM 645 C C . PHE A 1 84 ? 7.029 -6.599 -20.545 1.00 94.38 84 PHE A C 1
ATOM 647 O O . PHE A 1 84 ? 6.825 -6.116 -19.429 1.00 94.38 84 PHE A O 1
ATOM 654 N N . LYS A 1 85 ? 6.030 -7.062 -21.311 1.00 94.56 85 LYS A N 1
ATOM 655 C CA . LYS A 1 85 ? 4.616 -7.047 -20.890 1.00 94.56 85 LYS A CA 1
ATOM 656 C C . LYS A 1 85 ? 4.408 -7.803 -19.575 1.00 94.56 85 LYS A C 1
ATOM 658 O O . LYS A 1 85 ? 3.667 -7.314 -18.722 1.00 94.56 85 LYS A O 1
ATOM 663 N N . ASP A 1 86 ? 5.091 -8.930 -19.376 1.00 93.31 86 ASP A N 1
ATOM 664 C CA . ASP A 1 86 ? 4.976 -9.735 -18.153 1.00 93.31 86 ASP A CA 1
ATOM 665 C C . ASP A 1 86 ? 5.486 -8.988 -16.913 1.00 93.31 86 ASP A C 1
ATOM 667 O O . ASP A 1 86 ? 4.789 -8.902 -15.892 1.00 93.31 86 ASP A O 1
ATOM 671 N N . ILE A 1 87 ? 6.689 -8.405 -16.992 1.00 93.44 87 ILE A N 1
ATOM 672 C CA . ILE A 1 87 ? 7.247 -7.639 -15.868 1.00 93.44 87 ILE A CA 1
ATOM 673 C C . ILE A 1 87 ? 6.450 -6.355 -15.618 1.00 93.44 87 ILE A C 1
ATOM 675 O O . ILE A 1 87 ? 6.168 -6.030 -14.463 1.00 93.44 87 ILE A O 1
ATOM 679 N N . TYR A 1 88 ? 5.997 -5.685 -16.681 1.00 93.88 88 TYR A N 1
ATOM 680 C CA . TYR A 1 88 ? 5.170 -4.487 -16.580 1.00 93.88 88 TYR A CA 1
ATOM 681 C C . TYR A 1 88 ? 3.836 -4.794 -15.906 1.00 93.88 88 TYR A C 1
ATOM 683 O O . TYR A 1 88 ? 3.414 -4.064 -15.010 1.00 93.88 88 TYR A O 1
ATOM 691 N N . PHE A 1 89 ? 3.174 -5.887 -16.297 1.00 94.00 89 PHE A N 1
ATOM 692 C CA . PHE A 1 89 ? 1.900 -6.291 -15.713 1.00 94.00 89 PHE A CA 1
ATOM 693 C C . PHE A 1 89 ? 2.029 -6.569 -14.215 1.00 94.00 89 PHE A C 1
ATOM 695 O O . PHE A 1 89 ? 1.192 -6.108 -13.438 1.00 94.00 89 PHE A O 1
ATOM 702 N N .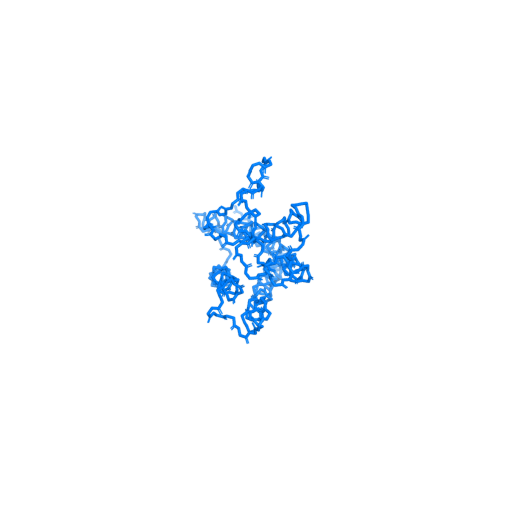 MET A 1 90 ? 3.085 -7.270 -13.793 1.00 94.38 90 MET A N 1
ATOM 703 C CA . MET A 1 90 ? 3.326 -7.547 -12.374 1.00 94.38 90 MET A CA 1
ATOM 704 C C . MET A 1 90 ? 3.492 -6.263 -11.559 1.00 94.38 90 MET A C 1
ATOM 706 O O . MET A 1 90 ? 2.850 -6.102 -10.516 1.00 94.38 90 MET A O 1
ATOM 710 N N . GLU A 1 91 ? 4.298 -5.317 -12.043 1.00 93.31 91 GLU A N 1
ATOM 711 C CA . GLU A 1 91 ? 4.479 -4.047 -11.345 1.00 93.31 91 GLU A CA 1
ATOM 712 C C . GLU A 1 91 ? 3.214 -3.178 -11.377 1.00 93.31 91 GLU A C 1
ATOM 714 O O . GLU A 1 91 ? 2.839 -2.583 -10.358 1.00 93.31 91 GLU A O 1
ATOM 719 N N . TRP A 1 92 ? 2.523 -3.128 -12.516 1.00 93.56 92 TRP A N 1
ATOM 720 C CA . TRP A 1 92 ? 1.250 -2.430 -12.664 1.00 93.56 92 TRP A CA 1
ATOM 721 C C . TRP A 1 92 ? 0.216 -2.969 -11.679 1.00 93.56 92 TRP A C 1
ATOM 723 O O . TRP A 1 92 ? -0.390 -2.190 -10.936 1.00 93.56 92 TRP A O 1
ATOM 733 N N . LEU A 1 93 ? 0.073 -4.294 -11.598 1.00 95.00 93 LEU A N 1
ATOM 734 C CA . LEU A 1 93 ? -0.837 -4.964 -10.678 1.00 95.00 93 LEU A CA 1
ATOM 735 C C . LEU A 1 93 ? -0.479 -4.624 -9.230 1.00 95.00 93 LEU A C 1
ATOM 737 O O . LEU A 1 93 ? -1.358 -4.232 -8.466 1.00 95.00 93 LEU A O 1
ATOM 741 N N . HIS A 1 94 ? 0.804 -4.681 -8.861 1.00 94.81 94 HIS A N 1
ATOM 742 C CA . HIS A 1 94 ? 1.274 -4.289 -7.531 1.00 94.81 94 HIS A CA 1
ATOM 743 C C . HIS A 1 94 ? 0.900 -2.837 -7.189 1.00 94.81 94 HIS A C 1
ATOM 745 O O . HIS A 1 94 ? 0.314 -2.552 -6.140 1.00 94.81 94 HIS A O 1
ATOM 751 N N . ARG A 1 95 ? 1.159 -1.901 -8.107 1.00 93.44 95 ARG A N 1
ATOM 752 C CA . ARG A 1 95 ? 0.860 -0.471 -7.939 1.00 93.44 95 ARG A CA 1
ATOM 753 C C . ARG A 1 95 ? -0.641 -0.181 -7.877 1.00 93.44 95 ARG A C 1
ATOM 755 O O . ARG A 1 95 ? -1.056 0.686 -7.099 1.00 93.44 95 ARG A O 1
ATOM 762 N N . MET A 1 96 ? -1.451 -0.844 -8.698 1.00 93.81 96 MET A N 1
ATOM 763 C CA . MET A 1 96 ? -2.905 -0.659 -8.716 1.00 93.81 96 MET A CA 1
ATOM 764 C C . MET A 1 96 ? -3.562 -1.300 -7.498 1.00 93.81 96 MET A C 1
ATOM 766 O O . MET A 1 96 ? -4.431 -0.683 -6.884 1.00 93.81 96 MET A O 1
ATOM 770 N N . TRP A 1 97 ? -3.088 -2.470 -7.069 1.00 96.25 97 TRP A N 1
ATOM 771 C CA . TRP A 1 97 ? -3.561 -3.129 -5.855 1.00 96.25 97 TRP A CA 1
ATOM 772 C C . TRP A 1 97 ? -3.325 -2.268 -4.610 1.00 96.25 97 TRP A C 1
ATOM 774 O O . TRP A 1 97 ? -4.239 -2.071 -3.808 1.00 96.25 97 TRP A O 1
ATOM 784 N N . GLY A 1 98 ? -2.140 -1.653 -4.491 1.00 95.06 98 GLY A N 1
ATOM 785 C CA . GLY A 1 98 ? -1.842 -0.694 -3.422 1.00 95.06 98 GLY A CA 1
ATOM 786 C C . GLY A 1 98 ? -2.813 0.496 -3.381 1.00 95.06 98 GLY A C 1
ATOM 787 O O . GLY A 1 98 ? -3.272 0.887 -2.307 1.00 95.06 98 GLY A O 1
ATOM 788 N N . ARG A 1 99 ? -3.197 1.039 -4.545 1.00 93.56 99 ARG A N 1
ATOM 789 C CA . ARG A 1 99 ? -4.221 2.099 -4.642 1.00 93.56 99 ARG A CA 1
ATOM 790 C C . ARG A 1 99 ? -5.607 1.584 -4.254 1.00 93.56 99 ARG A C 1
ATOM 792 O O . ARG A 1 99 ? -6.322 2.260 -3.516 1.00 93.56 99 ARG A O 1
ATOM 799 N N . GLY A 1 100 ? -5.956 0.376 -4.696 1.00 96.00 100 GLY A N 1
ATOM 800 C CA . GLY A 1 100 ? -7.196 -0.306 -4.333 1.00 96.00 100 GLY A CA 1
ATOM 801 C C . GLY A 1 100 ? -7.355 -0.469 -2.820 1.00 96.00 100 GLY A C 1
ATOM 802 O O . GLY A 1 100 ? -8.426 -0.186 -2.293 1.00 96.00 100 GLY A O 1
ATOM 803 N N . ILE A 1 101 ? -6.281 -0.823 -2.102 1.00 97.75 101 ILE A N 1
ATOM 804 C CA . ILE A 1 101 ? -6.263 -0.868 -0.628 1.00 97.75 101 ILE A CA 1
ATOM 805 C C . ILE A 1 101 ? -6.564 0.507 -0.032 1.00 97.75 101 ILE A C 1
ATOM 807 O O . ILE A 1 101 ? -7.391 0.618 0.873 1.00 97.75 101 ILE A O 1
ATOM 811 N N . GLY A 1 102 ? -5.920 1.557 -0.552 1.00 95.75 102 GLY A N 1
ATOM 812 C CA . GLY A 1 102 ? -6.154 2.933 -0.116 1.00 95.75 102 GLY A CA 1
ATOM 813 C C . GLY A 1 102 ? -7.624 3.336 -0.230 1.00 95.75 102 GLY A C 1
ATOM 814 O O . GLY A 1 102 ? -8.187 3.863 0.726 1.00 95.75 102 GLY A O 1
ATOM 815 N N . LEU A 1 103 ? -8.274 3.017 -1.353 1.00 96.12 103 LEU A N 1
ATOM 816 C CA . LEU A 1 103 ? -9.704 3.272 -1.561 1.00 96.12 103 LEU A CA 1
ATOM 817 C C . LEU A 1 103 ? -10.589 2.405 -0.655 1.00 96.12 103 LEU A C 1
ATOM 819 O O . LEU A 1 103 ? -11.498 2.928 -0.008 1.00 96.12 103 LEU A O 1
ATOM 823 N N . ALA A 1 104 ? -10.295 1.106 -0.558 1.00 97.56 104 ALA A N 1
ATOM 824 C CA . ALA A 1 104 ? -11.024 0.160 0.288 1.00 97.56 104 ALA A CA 1
ATOM 825 C C . ALA A 1 104 ? -10.963 0.532 1.778 1.00 97.56 104 ALA A C 1
ATOM 827 O O . ALA A 1 104 ? -11.877 0.212 2.538 1.00 97.56 104 ALA A O 1
ATOM 828 N N . PHE A 1 105 ? -9.910 1.230 2.205 1.00 97.69 105 PHE A N 1
ATOM 829 C CA . PHE A 1 105 ? -9.803 1.787 3.547 1.00 97.69 105 PHE A CA 1
ATOM 830 C C . PHE A 1 105 ? -10.447 3.180 3.662 1.00 97.69 105 PHE A C 1
ATOM 832 O O . PHE A 1 105 ? -11.258 3.424 4.553 1.00 97.69 105 PHE A O 1
ATOM 839 N N . ALA A 1 106 ? -10.118 4.113 2.768 1.00 96.00 106 ALA A N 1
ATOM 840 C CA . ALA A 1 106 ? -10.540 5.505 2.894 1.00 96.00 106 ALA A CA 1
ATOM 841 C C . ALA A 1 106 ? -12.054 5.692 2.719 1.00 96.00 106 ALA A C 1
ATOM 843 O O . ALA A 1 106 ? -12.656 6.447 3.478 1.00 96.00 106 ALA A O 1
ATOM 844 N N . VAL A 1 107 ? -12.687 5.000 1.765 1.00 96.19 107 VAL A N 1
ATOM 845 C CA . VAL A 1 107 ? -14.116 5.199 1.464 1.00 96.19 107 VAL A CA 1
ATOM 846 C C . VAL A 1 107 ? -15.009 4.821 2.656 1.00 96.19 107 VAL A C 1
ATOM 848 O O . VAL A 1 107 ? -15.790 5.674 3.091 1.00 96.19 107 VAL A O 1
ATOM 851 N N . PRO A 1 108 ? -14.890 3.621 3.266 1.00 95.00 108 PRO A N 1
ATOM 852 C CA . PRO A 1 108 ? -15.692 3.292 4.443 1.00 95.00 108 PRO A CA 1
ATOM 853 C C . PRO A 1 108 ? -15.345 4.159 5.657 1.00 95.00 108 PRO A C 1
ATOM 855 O O . PRO A 1 108 ? -16.245 4.540 6.404 1.00 95.00 108 PRO A O 1
ATOM 858 N N . LEU A 1 109 ? -14.071 4.533 5.837 1.00 94.88 109 LEU A N 1
ATOM 859 C CA . LEU A 1 109 ? -13.662 5.444 6.910 1.00 94.88 109 LEU A CA 1
ATOM 860 C C . LEU A 1 109 ? -14.362 6.805 6.791 1.00 94.88 109 LEU A C 1
ATOM 862 O O . LEU A 1 109 ? -14.947 7.281 7.765 1.00 94.88 109 LEU A O 1
ATOM 866 N N . LEU A 1 110 ? -14.337 7.416 5.604 1.00 94.56 110 LEU A N 1
ATOM 867 C CA . LEU A 1 110 ? -14.988 8.701 5.344 1.00 94.56 110 LEU A CA 1
ATOM 868 C C . LEU A 1 110 ? -16.506 8.611 5.534 1.00 94.56 110 LEU A C 1
ATOM 870 O O . LEU A 1 110 ? -17.091 9.498 6.152 1.00 94.56 110 LEU A O 1
ATOM 874 N N . ALA A 1 111 ? -17.138 7.522 5.086 1.00 93.25 111 ALA A N 1
ATOM 875 C CA . ALA A 1 111 ? -18.565 7.290 5.305 1.00 93.25 111 ALA A CA 1
ATOM 876 C C . ALA A 1 111 ? -18.917 7.177 6.802 1.00 93.25 111 ALA A C 1
ATOM 878 O O . ALA A 1 111 ? -19.872 7.802 7.272 1.00 93.25 111 ALA A O 1
ATOM 879 N N . LEU A 1 112 ? -18.133 6.429 7.586 1.00 91.38 112 LEU A N 1
ATOM 880 C CA . LEU A 1 112 ? -18.330 6.299 9.036 1.00 91.38 112 LEU A CA 1
ATOM 881 C C . LEU A 1 112 ? -18.115 7.625 9.778 1.00 91.38 112 LEU A C 1
ATOM 883 O O . LEU A 1 112 ? -18.839 7.915 10.733 1.00 91.38 112 LEU A O 1
ATOM 887 N N . LEU A 1 113 ? -17.154 8.441 9.338 1.00 90.69 113 LEU A N 1
ATOM 888 C CA . LEU A 1 113 ? -16.928 9.785 9.875 1.00 90.69 113 LEU A CA 1
ATOM 889 C C . LEU A 1 113 ? -18.086 10.734 9.538 1.00 90.69 113 LEU A C 1
ATOM 891 O O . LEU A 1 113 ? -18.616 11.379 10.442 1.00 90.69 113 LEU A O 1
ATOM 895 N N . ALA A 1 114 ? -18.523 10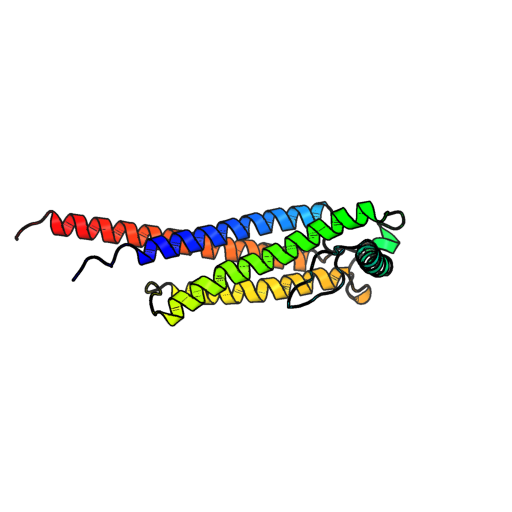.773 8.275 1.00 92.44 114 ALA A N 1
ATOM 896 C CA . ALA A 1 114 ? -19.619 11.629 7.813 1.00 92.44 114 ALA A CA 1
ATOM 897 C C . ALA A 1 114 ? -20.942 11.307 8.525 1.00 92.44 114 ALA A C 1
ATOM 899 O O . ALA A 1 114 ? -21.688 12.203 8.915 1.00 92.44 114 ALA A O 1
ATOM 900 N N . THR A 1 115 ? -21.202 10.020 8.758 1.00 90.44 115 THR A N 1
ATOM 901 C CA . THR A 1 115 ? -22.398 9.542 9.465 1.00 90.44 115 THR A CA 1
ATOM 902 C C . THR A 1 115 ? -22.257 9.516 10.991 1.00 90.44 115 THR A C 1
ATOM 904 O O . THR A 1 115 ? -23.219 9.190 11.683 1.00 90.44 115 THR A O 1
ATOM 907 N N . ARG A 1 116 ? -21.080 9.855 11.542 1.00 87.12 116 ARG A N 1
ATOM 908 C CA . ARG A 1 116 ? -20.753 9.762 12.981 1.00 87.12 116 ARG A CA 1
ATOM 909 C C . ARG A 1 116 ? -20.994 8.370 13.590 1.00 87.12 116 ARG A C 1
ATOM 911 O O . ARG A 1 116 ? -21.271 8.248 14.780 1.00 87.12 116 ARG A O 1
ATOM 918 N N . GLN A 1 117 ? -20.847 7.316 12.789 1.00 86.75 117 GLN A N 1
ATOM 919 C CA . GLN A 1 117 ? -21.060 5.919 13.194 1.00 86.75 117 GLN A CA 1
ATOM 920 C C . GLN A 1 117 ? -19.776 5.207 13.637 1.00 86.75 117 GLN A C 1
ATOM 922 O O . GLN A 1 117 ? -19.760 3.988 13.804 1.00 86.75 117 GLN A O 1
ATOM 927 N N . LEU A 1 118 ? -18.680 5.946 13.825 1.00 87.06 118 LEU A N 1
ATOM 928 C CA . LEU A 1 118 ? -17.407 5.352 14.200 1.00 87.06 118 LEU A CA 1
ATOM 929 C C . LEU A 1 118 ? -17.474 4.738 15.615 1.00 87.06 118 LEU A C 1
ATOM 931 O O . LEU A 1 118 ? -17.804 5.451 16.570 1.00 87.06 118 LEU A O 1
ATOM 935 N N . PRO A 1 119 ? -17.127 3.446 15.793 1.00 85.69 119 PRO A N 1
ATOM 936 C CA . PRO A 1 119 ? -17.062 2.838 17.117 1.00 85.69 119 PRO A CA 1
ATOM 937 C C . PRO A 1 119 ? -16.160 3.631 18.075 1.00 85.69 119 PRO A C 1
ATOM 939 O O . PRO A 1 119 ? -15.095 4.134 17.705 1.00 85.69 119 PRO A O 1
ATOM 942 N N . ARG A 1 120 ? -16.566 3.744 19.345 1.00 85.00 120 ARG A N 1
ATOM 943 C CA . ARG A 1 120 ? -15.789 4.495 20.343 1.00 85.00 120 ARG A CA 1
ATOM 944 C C . ARG A 1 120 ? -14.432 3.833 20.603 1.00 85.00 120 ARG A C 1
ATOM 946 O O . ARG A 1 120 ? -14.340 2.619 20.776 1.00 85.00 120 ARG A O 1
ATOM 953 N N . GLY A 1 121 ? -13.383 4.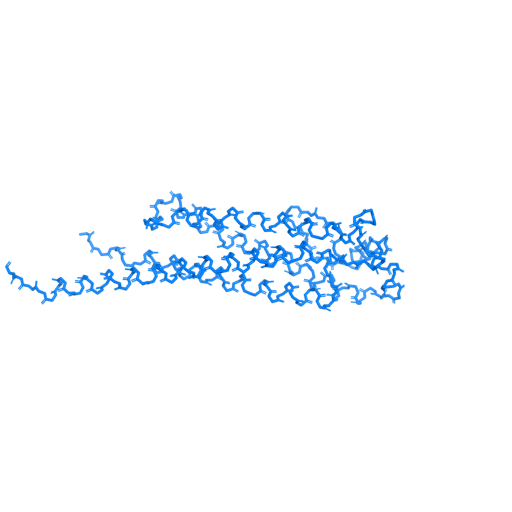652 20.681 1.00 86.38 121 GLY A N 1
ATOM 954 C CA . GLY A 1 121 ? -12.039 4.220 21.077 1.00 86.38 121 GLY A CA 1
ATOM 955 C C . GLY A 1 121 ? -11.168 3.618 19.969 1.00 86.38 121 GLY A C 1
ATOM 956 O O . GLY A 1 121 ? -10.059 3.191 20.275 1.00 86.38 121 GLY A O 1
ATOM 957 N N . ILE A 1 122 ? -11.615 3.598 18.704 1.00 91.88 122 ILE A N 1
ATOM 958 C CA . ILE A 1 122 ? -10.780 3.136 17.573 1.00 91.88 122 ILE A CA 1
ATOM 959 C C . ILE A 1 122 ? -10.289 4.262 16.654 1.00 91.88 122 ILE A C 1
ATOM 961 O O . ILE A 1 122 ? -9.418 4.022 15.824 1.00 91.88 122 ILE A O 1
ATOM 965 N N . GLY A 1 123 ? -10.799 5.491 16.803 1.00 91.88 123 GLY A N 1
ATOM 966 C CA . GLY A 1 123 ? -10.481 6.607 15.902 1.00 91.88 123 GLY A CA 1
ATOM 967 C C . GLY A 1 123 ? -8.985 6.899 15.778 1.00 91.88 123 GLY A C 1
ATOM 968 O O . GLY A 1 123 ? -8.488 7.040 14.666 1.00 91.88 123 GLY A O 1
ATOM 969 N N . GLY A 1 124 ? -8.245 6.879 16.892 1.00 94.50 124 GLY A N 1
ATOM 970 C CA . GLY A 1 124 ? -6.788 7.054 16.869 1.00 94.50 124 GLY A CA 1
ATOM 971 C C . GLY A 1 124 ? -6.058 5.950 16.096 1.00 94.50 124 GLY A C 1
ATOM 972 O O . GLY A 1 124 ? -5.123 6.237 15.355 1.00 94.50 124 GLY A O 1
ATOM 973 N N . ARG A 1 125 ? -6.520 4.695 16.190 1.00 95.88 125 ARG A N 1
ATOM 974 C CA . ARG A 1 125 ? -5.937 3.572 15.436 1.00 95.88 125 ARG A CA 1
ATOM 975 C C . ARG A 1 125 ? -6.228 3.680 13.943 1.00 95.88 125 ARG A C 1
ATOM 977 O O . ARG A 1 125 ? -5.350 3.395 13.140 1.00 95.88 125 ARG A O 1
ATOM 984 N N . LEU A 1 126 ? -7.429 4.121 13.570 1.00 96.19 126 LEU A N 1
ATOM 985 C CA . LEU A 1 126 ? -7.789 4.343 12.167 1.00 96.19 126 LEU A CA 1
ATOM 986 C C . LEU A 1 126 ? -7.025 5.525 11.564 1.00 96.19 126 LEU A C 1
ATOM 988 O O . LEU A 1 126 ? -6.562 5.424 10.433 1.00 96.19 126 LEU A O 1
ATOM 992 N N . ALA A 1 127 ? -6.827 6.603 12.328 1.00 95.50 127 ALA A N 1
ATOM 993 C CA . ALA A 1 127 ? -5.980 7.720 11.920 1.00 95.50 127 ALA A CA 1
ATOM 994 C C . ALA A 1 127 ? -4.517 7.282 11.745 1.00 95.50 127 ALA A C 1
ATOM 996 O O . ALA A 1 127 ? -3.896 7.609 10.736 1.00 95.50 127 ALA A O 1
ATOM 997 N N . ALA A 1 128 ? -3.987 6.482 12.677 1.00 96.69 128 ALA A N 1
ATOM 998 C CA . ALA A 1 128 ? -2.651 5.905 12.558 1.00 96.69 128 ALA A CA 1
ATOM 999 C C . ALA A 1 128 ? -2.530 4.993 11.326 1.00 96.69 128 ALA A C 1
ATOM 1001 O O . ALA A 1 128 ? -1.572 5.123 10.572 1.00 96.69 128 ALA A O 1
ATOM 1002 N N . ALA A 1 129 ? -3.512 4.121 11.071 1.00 97.06 129 ALA A N 1
ATOM 1003 C CA . ALA A 1 129 ? -3.530 3.263 9.887 1.00 97.06 129 ALA A CA 1
ATOM 1004 C C . ALA A 1 129 ? -3.600 4.075 8.582 1.00 97.06 129 ALA A C 1
ATOM 1006 O O . ALA A 1 129 ? -2.879 3.763 7.636 1.00 97.06 129 ALA A O 1
ATOM 1007 N N . PHE A 1 130 ? -4.405 5.143 8.544 1.00 96.12 130 PHE A N 1
ATOM 1008 C CA . PHE A 1 130 ? -4.478 6.057 7.402 1.00 96.12 130 PHE A CA 1
ATOM 1009 C C . PHE A 1 130 ? -3.130 6.739 7.137 1.00 96.12 130 PHE A C 1
ATOM 1011 O O . PHE A 1 130 ? -2.632 6.717 6.012 1.00 96.12 130 PHE A O 1
ATOM 1018 N N . ALA A 1 131 ? -2.520 7.303 8.184 1.00 96.75 131 ALA A N 1
ATOM 1019 C CA . ALA A 1 131 ? -1.227 7.970 8.093 1.00 96.75 131 ALA A CA 1
ATOM 1020 C C . ALA A 1 131 ? -0.130 6.999 7.640 1.00 96.75 131 ALA A C 1
ATOM 1022 O O . ALA A 1 131 ? 0.579 7.286 6.679 1.00 96.75 131 ALA A O 1
ATOM 1023 N N . LEU A 1 132 ? -0.048 5.817 8.262 1.00 96.50 132 LEU A N 1
ATOM 1024 C CA . LEU A 1 132 ? 0.901 4.772 7.879 1.00 96.50 132 LEU A CA 1
ATOM 1025 C C . LEU A 1 132 ? 0.693 4.318 6.431 1.00 96.50 132 LEU A C 1
ATOM 1027 O O . LEU A 1 132 ? 1.676 4.149 5.719 1.00 96.50 132 LEU A O 1
ATOM 1031 N N . GLY A 1 133 ? -0.553 4.167 5.972 1.00 96.06 133 GLY A N 1
ATOM 1032 C CA . GLY A 1 133 ? -0.865 3.838 4.578 1.00 96.06 133 GLY A CA 1
ATOM 1033 C C . GLY A 1 133 ? -0.402 4.913 3.589 1.00 96.06 133 GLY A C 1
ATOM 1034 O O . GLY A 1 133 ? 0.197 4.593 2.563 1.00 96.06 133 GLY A O 1
ATOM 1035 N N . GLY A 1 134 ? -0.599 6.193 3.916 1.00 94.06 134 GLY A N 1
ATOM 1036 C CA . GLY A 1 134 ? -0.077 7.308 3.120 1.00 94.06 134 GLY A CA 1
ATOM 1037 C C . GLY A 1 134 ? 1.454 7.323 3.072 1.00 94.06 134 GLY A C 1
ATOM 1038 O O . GLY A 1 134 ? 2.050 7.376 1.994 1.00 94.06 134 GLY A O 1
ATOM 1039 N N . THR A 1 135 ? 2.106 7.193 4.232 1.00 95.44 135 THR A N 1
ATOM 1040 C CA . THR A 1 135 ? 3.571 7.100 4.324 1.00 95.44 135 THR A CA 1
ATOM 1041 C C . THR A 1 135 ? 4.103 5.872 3.589 1.00 95.44 135 THR A C 1
ATOM 1043 O O . THR A 1 135 ? 5.154 5.950 2.962 1.00 95.44 135 THR A O 1
ATOM 1046 N N . GLN A 1 136 ? 3.371 4.759 3.591 1.00 96.56 136 GLN A N 1
ATOM 1047 C CA . GLN A 1 136 ? 3.763 3.542 2.891 1.00 96.56 136 GLN A CA 1
ATOM 1048 C C . GLN A 1 136 ? 3.883 3.761 1.378 1.00 96.56 136 GLN A C 1
ATOM 1050 O O . GLN A 1 136 ? 4.847 3.302 0.765 1.00 96.56 136 GLN A O 1
ATOM 1055 N N . GLY A 1 137 ? 2.954 4.512 0.778 1.00 92.06 137 GLY A N 1
ATOM 1056 C CA . GLY A 1 137 ? 3.053 4.916 -0.626 1.00 92.06 137 GLY A CA 1
ATOM 1057 C C . GLY A 1 137 ? 4.280 5.792 -0.904 1.00 92.06 137 GLY A C 1
ATOM 1058 O O . GLY A 1 137 ? 4.985 5.573 -1.890 1.00 92.06 137 GLY A O 1
ATOM 1059 N N . ALA A 1 138 ? 4.582 6.737 -0.006 1.00 91.06 138 ALA A N 1
ATOM 1060 C CA . ALA A 1 138 ? 5.760 7.600 -0.118 1.00 91.06 138 ALA A CA 1
ATOM 1061 C C . ALA A 1 138 ? 7.079 6.813 0.002 1.00 91.06 138 ALA A C 1
ATOM 1063 O O . ALA A 1 138 ? 8.001 7.020 -0.788 1.00 91.06 138 ALA A O 1
ATOM 1064 N N . VAL A 1 139 ? 7.156 5.868 0.944 1.00 91.44 139 VAL A N 1
ATOM 1065 C CA . VAL A 1 139 ? 8.310 4.971 1.110 1.00 91.44 139 VAL A CA 1
ATOM 1066 C C . VAL A 1 139 ? 8.468 4.053 -0.102 1.00 91.44 139 VAL A C 1
ATOM 1068 O O . VAL A 1 139 ? 9.590 3.868 -0.569 1.00 91.44 139 VAL A O 1
ATOM 1071 N N . GLY A 1 140 ? 7.370 3.540 -0.665 1.00 89.44 140 GLY A N 1
ATOM 1072 C CA . GLY A 1 140 ? 7.397 2.749 -1.899 1.00 89.44 140 GLY A CA 1
ATOM 1073 C C . GLY A 1 140 ? 7.968 3.533 -3.085 1.00 89.44 140 GLY A C 1
ATOM 1074 O O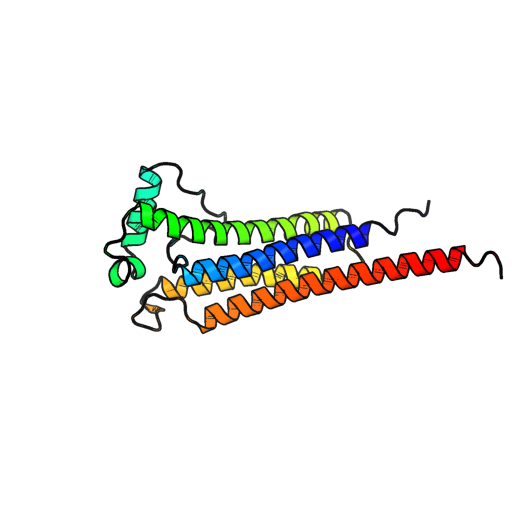 . GLY A 1 140 ? 8.850 3.042 -3.788 1.00 89.44 140 GLY A O 1
ATOM 1075 N N . TRP A 1 141 ? 7.550 4.790 -3.265 1.00 88.25 141 TRP A N 1
ATOM 1076 C CA . TRP A 1 141 ? 8.131 5.679 -4.279 1.00 88.25 141 TRP A CA 1
ATOM 1077 C C . TRP A 1 141 ? 9.626 5.939 -4.039 1.00 88.25 141 TRP A C 1
ATOM 1079 O O . TRP A 1 141 ? 10.438 5.819 -4.958 1.00 88.25 141 TRP A O 1
ATOM 1089 N N . TRP A 1 142 ? 10.011 6.242 -2.796 1.00 85.44 142 TRP A N 1
ATOM 1090 C CA . TRP A 1 142 ? 11.408 6.471 -2.413 1.00 85.44 142 TRP A CA 1
ATOM 1091 C C . TRP A 1 142 ? 12.295 5.237 -2.638 1.00 85.44 142 TRP A C 1
ATOM 1093 O O . TRP A 1 142 ? 13.463 5.366 -3.023 1.00 85.44 142 TRP A O 1
ATOM 1103 N N . MET A 1 143 ? 11.746 4.039 -2.429 1.00 88.19 143 MET A N 1
ATOM 1104 C CA . MET A 1 143 ? 12.397 2.764 -2.717 1.00 88.19 143 MET A CA 1
ATOM 1105 C C . MET A 1 143 ? 12.631 2.587 -4.221 1.00 88.19 143 MET A C 1
ATOM 1107 O O . MET A 1 143 ? 13.774 2.372 -4.618 1.00 88.19 143 MET A O 1
ATOM 1111 N N . VAL A 1 144 ? 11.600 2.727 -5.060 1.00 80.94 144 VAL A N 1
ATOM 1112 C CA . VAL A 1 144 ? 11.727 2.550 -6.521 1.00 80.94 144 VAL A CA 1
ATOM 1113 C C . VAL A 1 144 ? 12.692 3.571 -7.121 1.00 80.94 144 VAL A C 1
ATOM 1115 O O . VAL A 1 144 ? 13.580 3.202 -7.885 1.00 80.94 144 VAL A O 1
ATOM 1118 N N . ARG A 1 145 ? 12.618 4.839 -6.691 1.00 79.25 145 ARG A N 1
ATOM 1119 C CA . ARG A 1 145 ? 13.529 5.896 -7.158 1.00 79.25 145 ARG A CA 1
ATOM 1120 C C . ARG A 1 145 ? 15.009 5.554 -6.940 1.00 79.25 145 ARG A C 1
ATOM 1122 O O . ARG A 1 145 ? 15.837 5.965 -7.742 1.00 79.25 145 ARG A O 1
ATOM 1129 N N . SER A 1 146 ? 15.349 4.779 -5.902 1.00 74.44 146 SER A N 1
ATOM 1130 C CA . SER A 1 146 ? 16.738 4.337 -5.666 1.00 74.44 146 SER A CA 1
ATOM 1131 C C . SER A 1 146 ? 17.296 3.402 -6.735 1.00 74.44 146 SER A C 1
ATOM 1133 O O . SER A 1 146 ? 18.509 3.322 -6.878 1.00 74.44 146 SER A O 1
ATOM 1135 N N . GLY A 1 147 ? 16.426 2.682 -7.449 1.00 65.88 147 GLY A N 1
ATOM 1136 C CA . GLY A 1 147 ? 16.817 1.753 -8.508 1.00 65.88 147 GLY A CA 1
ATOM 1137 C C . GLY A 1 147 ? 16.710 2.335 -9.919 1.00 65.88 147 GLY A C 1
ATOM 1138 O O . GLY A 1 147 ? 17.132 1.677 -10.860 1.00 65.88 147 GLY A O 1
ATOM 1139 N N . LEU A 1 148 ? 16.151 3.540 -10.078 1.00 71.25 148 LEU A N 1
ATOM 1140 C CA . LEU A 1 148 ? 15.999 4.203 -11.380 1.00 71.25 148 LEU A CA 1
ATOM 1141 C C . LEU A 1 148 ? 17.089 5.248 -11.654 1.00 71.25 148 LEU A C 1
ATOM 1143 O O . LEU A 1 148 ? 17.402 5.514 -12.809 1.00 71.25 148 LEU A O 1
ATOM 1147 N N . ASP A 1 149 ? 17.650 5.844 -10.605 1.00 73.75 149 ASP A N 1
ATOM 1148 C CA . ASP A 1 149 ? 18.632 6.924 -10.695 1.00 73.75 149 ASP A CA 1
ATOM 1149 C C . ASP A 1 149 ? 20.040 6.372 -10.438 1.00 73.75 149 ASP A C 1
ATOM 1151 O O . ASP A 1 149 ? 20.331 5.936 -9.323 1.00 73.75 149 ASP A O 1
ATOM 1155 N N . GLU A 1 150 ? 20.910 6.385 -11.457 1.00 65.12 150 GLU A N 1
ATOM 1156 C CA . GLU A 1 150 ? 22.294 5.893 -11.346 1.00 65.12 150 GLU A CA 1
ATOM 1157 C C . GLU A 1 150 ? 23.078 6.601 -10.230 1.00 65.12 150 GLU A C 1
ATOM 1159 O O . GLU A 1 150 ? 23.897 5.964 -9.573 1.00 65.12 150 GLU A O 1
ATOM 1164 N N . ALA A 1 151 ? 22.778 7.871 -9.929 1.00 62.91 151 ALA A N 1
ATOM 1165 C CA . ALA A 1 151 ? 23.424 8.602 -8.838 1.00 62.91 151 ALA A CA 1
ATOM 1166 C C . ALA A 1 151 ? 22.977 8.126 -7.441 1.00 62.91 151 ALA A C 1
ATOM 1168 O O . ALA A 1 151 ? 23.641 8.409 -6.443 1.00 62.91 151 ALA A O 1
ATOM 1169 N N . LEU A 1 152 ? 21.847 7.416 -7.351 1.00 61.72 152 LEU A N 1
ATOM 1170 C CA . LEU A 1 152 ? 21.313 6.843 -6.112 1.00 61.72 152 LEU A CA 1
ATOM 1171 C C . LEU A 1 152 ? 21.602 5.341 -5.974 1.00 61.72 152 LEU A C 1
ATOM 1173 O O . LEU A 1 152 ? 21.295 4.764 -4.922 1.00 61.72 152 LEU A O 1
ATOM 1177 N N . MET A 1 153 ? 22.180 4.711 -7.003 1.00 63.78 153 MET A N 1
ATOM 1178 C CA . MET A 1 153 ? 22.553 3.301 -6.976 1.00 63.78 153 MET A CA 1
ATOM 1179 C C . MET A 1 153 ? 23.743 3.084 -6.040 1.00 63.78 153 MET A C 1
ATOM 1181 O O . MET A 1 153 ? 24.789 3.709 -6.163 1.00 63.78 153 MET A O 1
ATOM 1185 N N . THR A 1 154 ? 23.590 2.159 -5.092 1.00 62.09 154 THR A N 1
ATOM 1186 C CA . THR A 1 154 ? 24.656 1.780 -4.147 1.00 62.09 154 THR A CA 1
ATOM 1187 C C . THR A 1 154 ? 25.486 0.587 -4.624 1.00 62.09 154 THR A C 1
ATOM 1189 O O . THR A 1 154 ? 26.410 0.165 -3.937 1.00 62.09 154 THR A O 1
ATOM 1192 N N . THR A 1 155 ? 25.112 -0.007 -5.756 1.00 61.31 155 THR A N 1
ATOM 1193 C CA . THR A 1 155 ? 25.749 -1.175 -6.372 1.00 61.31 155 THR A CA 1
ATOM 1194 C C . THR A 1 155 ? 25.726 -1.012 -7.887 1.00 61.31 155 THR A C 1
ATOM 1196 O O . THR A 1 155 ? 24.789 -0.414 -8.408 1.00 61.31 155 THR A O 1
ATOM 1199 N N . ASP A 1 156 ? 26.685 -1.608 -8.600 1.00 64.81 156 ASP A N 1
ATOM 1200 C CA . ASP A 1 156 ? 26.696 -1.606 -10.075 1.00 64.81 156 ASP A CA 1
ATOM 1201 C C . ASP A 1 156 ? 25.487 -2.313 -10.700 1.00 64.81 156 ASP A C 1
ATOM 1203 O O . ASP A 1 156 ? 25.149 -2.078 -11.866 1.00 64.81 156 ASP A O 1
ATOM 1207 N N . GLU A 1 157 ? 24.810 -3.148 -9.914 1.00 64.56 157 GLU A N 1
ATOM 1208 C CA . GLU A 1 157 ? 23.557 -3.774 -10.293 1.00 64.56 157 GLU A CA 1
ATOM 1209 C C . GLU A 1 157 ? 22.350 -2.850 -10.045 1.00 64.56 157 GLU A C 1
ATOM 1211 O O . GLU A 1 157 ? 22.189 -2.345 -8.927 1.00 64.56 157 GLU A O 1
ATOM 1216 N N . PRO A 1 158 ? 21.456 -2.684 -11.038 1.00 63.72 158 PRO A N 1
ATOM 1217 C CA . PRO A 1 158 ? 20.228 -1.910 -10.900 1.00 63.72 158 PRO A CA 1
ATOM 1218 C C . PRO A 1 158 ? 19.229 -2.672 -10.022 1.00 63.72 158 PRO A C 1
ATOM 1220 O O . PRO A 1 158 ? 18.488 -3.544 -10.468 1.00 63.72 158 PRO A O 1
ATOM 1223 N N . ARG A 1 159 ? 19.244 -2.374 -8.722 1.00 74.56 159 ARG A N 1
ATOM 1224 C CA . ARG A 1 159 ? 18.335 -2.945 -7.723 1.00 74.56 159 ARG A CA 1
ATOM 1225 C C . ARG A 1 159 ? 17.962 -1.886 -6.696 1.00 74.56 159 ARG A C 1
ATOM 1227 O O . ARG A 1 159 ? 18.763 -1.021 -6.357 1.00 74.56 159 ARG A O 1
ATOM 1234 N N . VAL A 1 160 ? 16.752 -1.993 -6.150 1.00 75.44 160 VAL A N 1
ATOM 1235 C CA . VAL A 1 160 ? 16.337 -1.142 -5.029 1.00 75.44 160 VAL A CA 1
ATOM 1236 C C . VAL A 1 160 ? 17.228 -1.381 -3.809 1.00 75.44 160 VAL A C 1
ATOM 1238 O O . VAL A 1 160 ? 17.625 -2.514 -3.522 1.00 75.44 160 VAL A O 1
ATOM 1241 N N . ASN A 1 161 ? 17.524 -0.313 -3.072 1.00 80.69 161 ASN A N 1
ATOM 1242 C CA . ASN A 1 161 ? 18.344 -0.392 -1.869 1.00 80.69 161 ASN A CA 1
ATOM 1243 C C . ASN A 1 161 ? 17.657 -1.235 -0.770 1.00 80.69 161 ASN A C 1
ATOM 1245 O O . ASN A 1 161 ? 16.496 -1.001 -0.419 1.00 80.69 161 ASN A O 1
ATOM 1249 N N . SER A 1 162 ? 18.393 -2.193 -0.195 1.00 84.38 162 SER A N 1
ATOM 1250 C CA . SER A 1 162 ? 17.867 -3.167 0.774 1.00 84.38 162 SER A CA 1
ATOM 1251 C C . SER A 1 162 ? 17.311 -2.536 2.052 1.00 84.38 162 SER A C 1
ATOM 1253 O O . SER A 1 162 ? 16.342 -3.058 2.605 1.00 84.38 162 SER A O 1
ATOM 1255 N N . TYR A 1 163 ? 17.863 -1.405 2.507 1.00 85.81 163 TYR A N 1
ATOM 1256 C CA . TYR A 1 163 ? 17.326 -0.694 3.669 1.00 85.81 163 TYR A CA 1
ATOM 1257 C C . TYR A 1 163 ? 15.951 -0.109 3.350 1.00 85.81 163 TYR A C 1
ATOM 1259 O O . TYR A 1 163 ? 15.021 -0.302 4.126 1.00 85.81 163 TYR A O 1
ATOM 1267 N N . ARG A 1 164 ? 15.783 0.506 2.170 1.00 89.38 164 ARG A N 1
ATOM 1268 C CA . ARG A 1 164 ? 14.490 1.066 1.731 1.00 89.38 164 ARG A CA 1
ATOM 1269 C C . ARG A 1 164 ? 13.430 -0.021 1.574 1.00 89.38 164 ARG A C 1
ATOM 1271 O O . ARG A 1 164 ? 12.303 0.153 2.031 1.00 89.38 164 ARG A O 1
ATOM 1278 N N . LEU A 1 165 ? 13.816 -1.156 0.987 1.00 88.69 165 LEU A N 1
ATOM 1279 C CA . LEU A 1 165 ? 12.952 -2.330 0.857 1.00 88.69 165 LEU A CA 1
ATOM 1280 C C . LEU A 1 165 ? 12.530 -2.879 2.223 1.00 88.69 165 LEU A C 1
ATOM 1282 O O . LEU A 1 165 ? 11.349 -3.137 2.444 1.00 88.69 165 LEU A O 1
ATOM 1286 N N . THR A 1 166 ? 13.476 -3.012 3.152 1.00 92.69 166 THR A N 1
ATOM 1287 C CA . THR A 1 166 ? 13.192 -3.490 4.511 1.00 92.69 166 THR A CA 1
ATOM 1288 C C . THR A 1 166 ? 12.268 -2.530 5.253 1.00 92.69 166 THR A C 1
ATOM 1290 O O . THR A 1 166 ? 11.309 -2.980 5.873 1.00 92.69 166 THR A O 1
ATOM 1293 N N . THR A 1 167 ? 12.492 -1.216 5.150 1.00 93.56 167 THR A N 1
ATOM 1294 C CA . THR A 1 167 ? 11.596 -0.203 5.727 1.00 93.56 167 THR A CA 1
ATOM 1295 C C . THR A 1 167 ? 10.183 -0.326 5.159 1.00 93.56 167 THR A C 1
ATOM 1297 O O . THR A 1 167 ? 9.222 -0.366 5.926 1.00 93.56 167 THR A O 1
ATOM 1300 N N . HIS A 1 168 ? 10.050 -0.451 3.836 1.00 95.56 168 HIS A N 1
ATOM 1301 C CA . HIS A 1 168 ? 8.756 -0.604 3.172 1.00 95.56 168 HIS A CA 1
ATOM 1302 C C . HIS A 1 168 ? 8.014 -1.867 3.636 1.00 95.56 168 HIS A C 1
ATOM 1304 O O . HIS A 1 168 ? 6.836 -1.817 4.001 1.00 95.56 168 HIS A O 1
ATOM 1310 N N . LEU A 1 169 ? 8.717 -3.002 3.693 1.00 96.12 169 LEU A N 1
ATOM 1311 C CA . LEU A 1 169 ? 8.156 -4.270 4.152 1.00 96.12 169 LEU A CA 1
ATOM 1312 C C . LEU A 1 169 ? 7.768 -4.223 5.636 1.00 96.12 169 LEU A C 1
ATOM 1314 O O . LEU A 1 169 ? 6.660 -4.623 5.989 1.00 96.12 169 LEU A O 1
ATOM 1318 N N . ALA A 1 170 ? 8.640 -3.703 6.503 1.00 97.25 170 ALA A N 1
ATOM 1319 C CA . ALA A 1 170 ? 8.376 -3.594 7.937 1.00 97.25 170 ALA A CA 1
ATOM 1320 C C . ALA A 1 170 ? 7.139 -2.730 8.216 1.00 97.25 170 ALA A C 1
ATOM 1322 O O . ALA A 1 170 ? 6.285 -3.101 9.023 1.00 97.25 170 ALA A O 1
ATOM 1323 N N . MET A 1 171 ? 6.986 -1.620 7.490 1.00 97.38 171 MET A N 1
ATOM 1324 C CA . MET A 1 171 ? 5.777 -0.801 7.550 1.00 97.38 171 MET A CA 1
ATOM 1325 C C . MET A 1 171 ? 4.535 -1.557 7.066 1.00 97.38 171 MET A C 1
ATOM 1327 O O . MET A 1 171 ? 3.482 -1.438 7.691 1.00 97.38 171 MET A O 1
ATOM 1331 N N . ALA A 1 172 ? 4.643 -2.370 6.008 1.00 97.38 172 ALA A N 1
ATOM 1332 C CA . ALA A 1 172 ? 3.517 -3.153 5.487 1.00 97.38 172 ALA A CA 1
ATOM 1333 C C . ALA A 1 172 ? 3.016 -4.149 6.537 1.00 97.38 172 ALA A C 1
ATOM 1335 O O . ALA A 1 172 ? 1.816 -4.233 6.805 1.00 97.38 172 ALA A O 1
ATOM 1336 N N . VAL A 1 173 ? 3.952 -4.857 7.172 1.00 98.19 173 VAL A N 1
ATOM 1337 C CA . VAL A 1 173 ? 3.675 -5.799 8.260 1.00 98.19 173 VAL A CA 1
ATOM 1338 C C . VAL A 1 173 ? 3.085 -5.074 9.473 1.00 98.19 173 VAL A C 1
ATOM 1340 O O . VAL A 1 173 ? 2.136 -5.572 10.082 1.00 98.19 173 VAL A O 1
ATOM 1343 N N . GLY A 1 174 ? 3.579 -3.877 9.800 1.00 98.25 174 GLY A N 1
ATOM 1344 C CA . GLY A 1 174 ? 3.024 -3.031 10.858 1.00 98.25 174 GLY A CA 1
ATOM 1345 C C . GLY A 1 174 ? 1.572 -2.616 10.594 1.00 98.25 174 GLY A C 1
ATOM 1346 O O . GLY A 1 174 ? 0.726 -2.756 11.478 1.00 98.25 174 GLY A O 1
ATOM 1347 N N . ILE A 1 175 ? 1.254 -2.179 9.370 1.00 98.19 175 ILE A N 1
ATOM 1348 C CA . ILE A 1 175 ? -0.115 -1.834 8.947 1.00 98.19 175 ILE A CA 1
ATOM 1349 C C . ILE A 1 175 ? -1.02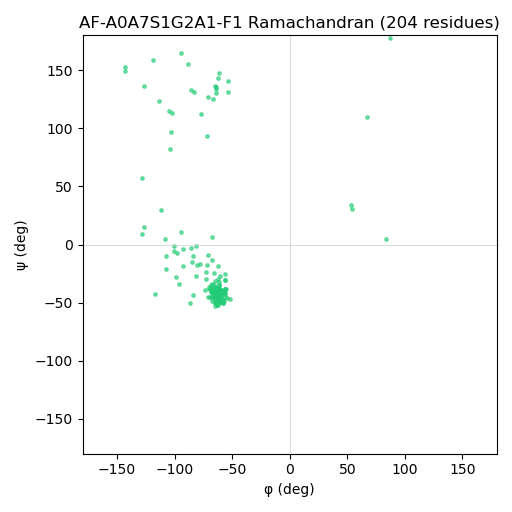4 -3.061 9.033 1.00 98.19 175 ILE A C 1
ATOM 1351 O O . ILE A 1 175 ? -2.084 -2.994 9.656 1.00 98.19 175 ILE A O 1
ATOM 1355 N N . TYR A 1 176 ? -0.598 -4.194 8.467 1.00 98.56 176 TYR A N 1
ATOM 1356 C CA . TYR A 1 176 ? -1.332 -5.459 8.548 1.00 98.56 176 TYR A CA 1
ATOM 1357 C C . TYR A 1 176 ? -1.639 -5.847 10.002 1.00 98.56 176 TYR A C 1
ATOM 1359 O O . TYR A 1 176 ? -2.781 -6.175 10.338 1.00 98.56 176 TYR A O 1
ATOM 1367 N N . SER A 1 177 ? -0.641 -5.748 10.881 1.00 98.44 177 SER A N 1
ATOM 1368 C CA . SER A 1 177 ? -0.776 -6.077 12.302 1.00 98.44 177 SER A CA 1
ATOM 1369 C C . SER A 1 177 ? -1.748 -5.132 13.009 1.00 98.44 177 SER A C 1
ATOM 1371 O O . SER A 1 177 ? -2.622 -5.591 13.742 1.00 98.44 177 SER A O 1
ATOM 1373 N N . LEU A 1 178 ? -1.659 -3.822 12.751 1.00 98.31 178 LEU A N 1
ATOM 1374 C CA . LEU A 1 178 ? -2.555 -2.813 13.321 1.00 98.31 178 LEU A CA 1
ATOM 1375 C C . LEU A 1 178 ? -4.015 -3.033 12.899 1.00 98.31 178 LEU A C 1
ATOM 1377 O O . LEU A 1 178 ? -4.916 -2.970 13.742 1.00 98.31 178 LEU A O 1
ATOM 1381 N N . LEU A 1 179 ? -4.253 -3.300 11.612 1.00 98.25 179 LEU A N 1
ATOM 1382 C CA . LEU A 1 179 ? -5.589 -3.566 11.074 1.00 98.25 179 LEU A CA 1
ATOM 1383 C C . LEU A 1 179 ? -6.182 -4.837 11.685 1.00 98.25 179 LEU A C 1
ATOM 1385 O O . LEU A 1 179 ? -7.291 -4.805 12.219 1.00 98.25 179 LEU A O 1
ATOM 1389 N N . THR A 1 180 ? -5.412 -5.927 11.678 1.00 98.06 180 THR A N 1
ATOM 1390 C CA . THR A 1 180 ? -5.826 -7.226 12.224 1.00 98.06 180 THR A CA 1
ATOM 1391 C C . THR A 1 180 ? -6.109 -7.127 13.721 1.00 98.06 180 THR A C 1
ATOM 1393 O O . THR A 1 180 ? -7.160 -7.566 14.186 1.00 98.06 180 THR A O 1
ATOM 1396 N N . TRP A 1 181 ? -5.221 -6.483 14.483 1.00 97.62 181 TRP A N 1
ATOM 1397 C CA . TRP A 1 181 ? -5.415 -6.248 15.914 1.00 97.62 181 TRP A CA 1
ATOM 1398 C C . TRP A 1 181 ? -6.680 -5.434 16.195 1.00 97.62 181 TRP A C 1
ATOM 1400 O O . TRP A 1 181 ? -7.483 -5.815 17.047 1.00 97.62 181 TRP A O 1
ATOM 1410 N N . THR A 1 182 ? -6.900 -4.349 15.450 1.00 96.50 182 THR A N 1
ATOM 1411 C CA . THR A 1 182 ? -8.086 -3.499 15.622 1.00 96.50 182 THR A CA 1
ATOM 1412 C C . THR A 1 182 ? -9.372 -4.258 15.294 1.00 96.50 182 THR A C 1
ATOM 1414 O O . THR A 1 182 ? -10.357 -4.138 16.023 1.00 96.50 182 THR A O 1
ATOM 1417 N N . ALA A 1 183 ? -9.364 -5.078 14.242 1.00 96.25 183 ALA A N 1
ATOM 1418 C CA . ALA A 1 183 ? -10.502 -5.906 13.863 1.00 96.25 183 ALA A CA 1
ATOM 1419 C C . ALA A 1 183 ? -10.820 -6.977 14.924 1.00 96.25 183 ALA A C 1
ATOM 1421 O O . ALA A 1 183 ? -11.979 -7.142 15.311 1.00 96.25 183 ALA A O 1
ATOM 1422 N N . MET A 1 184 ? -9.795 -7.662 15.449 1.00 95.62 184 MET A N 1
ATOM 1423 C CA . MET A 1 184 ? -9.950 -8.649 16.524 1.00 95.62 184 MET A CA 1
ATOM 1424 C C . MET A 1 184 ? -10.495 -8.021 17.809 1.00 95.62 184 MET A C 1
ATOM 1426 O O . MET A 1 184 ? -11.432 -8.558 18.398 1.00 95.62 184 MET A O 1
ATOM 1430 N N . ASP A 1 185 ? -9.955 -6.873 18.219 1.00 94.56 185 ASP A N 1
ATOM 1431 C CA . ASP A 1 185 ? -10.417 -6.134 19.398 1.00 94.56 185 ASP A CA 1
ATOM 1432 C C . ASP A 1 185 ? -11.895 -5.725 19.259 1.00 94.56 185 ASP A C 1
ATOM 1434 O O . ASP A 1 185 ? -12.691 -5.925 20.175 1.00 94.56 185 ASP A O 1
ATOM 1438 N N . LEU A 1 186 ? -12.319 -5.250 18.082 1.00 92.56 186 LEU A N 1
ATOM 1439 C CA . LEU A 1 186 ? -13.730 -4.938 17.821 1.00 92.56 186 LEU A CA 1
ATOM 1440 C C . LEU A 1 186 ? -14.646 -6.165 17.913 1.00 92.56 186 LEU A C 1
ATOM 1442 O O . LEU A 1 186 ? -15.730 -6.066 18.494 1.00 92.56 186 LEU A O 1
ATOM 1446 N N . LEU A 1 187 ? -14.227 -7.320 17.386 1.00 91.25 187 LEU A N 1
ATOM 1447 C CA . LEU A 1 187 ? -15.000 -8.559 17.522 1.00 91.25 187 LEU A CA 1
ATOM 1448 C C . LEU A 1 187 ? -15.113 -9.006 18.981 1.00 91.25 187 LEU A C 1
ATOM 1450 O O . LEU A 1 187 ? -16.192 -9.421 19.405 1.00 91.25 187 LEU A O 1
ATOM 1454 N N . GLN A 1 188 ? -14.029 -8.913 19.755 1.00 90.75 188 GLN A N 1
ATOM 1455 C CA . GLN A 1 188 ? -14.031 -9.267 21.176 1.00 90.75 188 GLN A CA 1
ATOM 1456 C C . GLN A 1 188 ? -14.965 -8.352 21.975 1.00 90.75 188 GLN A C 1
ATOM 1458 O O . GLN A 1 188 ? -15.809 -8.845 22.724 1.00 90.75 188 GLN A O 1
ATOM 1463 N N . ARG A 1 189 ? -14.895 -7.033 21.750 1.00 89.12 189 ARG A N 1
ATOM 1464 C CA . ARG A 1 189 ? -15.808 -6.056 22.366 1.00 89.12 189 ARG A CA 1
ATOM 1465 C C . ARG A 1 189 ? -17.267 -6.333 22.005 1.00 89.12 189 ARG A C 1
ATOM 1467 O O . ARG A 1 189 ? -18.121 -6.311 22.887 1.00 89.12 189 ARG A O 1
ATOM 1474 N N . GLY A 1 190 ? -17.549 -6.639 20.737 1.00 86.44 190 GLY A N 1
ATOM 1475 C CA . GLY A 1 190 ? -18.895 -6.996 20.282 1.00 86.44 190 GLY A CA 1
ATOM 1476 C C . GLY A 1 190 ? -19.428 -8.264 20.958 1.00 86.44 190 GLY A C 1
ATOM 1477 O O . GLY A 1 190 ? -20.556 -8.272 21.446 1.00 86.44 190 GLY A O 1
ATOM 1478 N N . ARG A 1 191 ? -18.603 -9.315 21.067 1.00 86.88 191 ARG A N 1
ATOM 1479 C CA . ARG A 1 191 ? -18.959 -10.556 21.782 1.00 86.88 191 ARG A CA 1
ATOM 1480 C C . ARG A 1 191 ? -19.248 -10.303 23.262 1.00 86.88 191 ARG A C 1
ATOM 1482 O O . ARG A 1 191 ? -20.257 -10.785 23.766 1.00 86.88 191 ARG A O 1
ATOM 1489 N N . ALA A 1 192 ? -18.409 -9.516 23.937 1.00 87.25 192 ALA A N 1
AT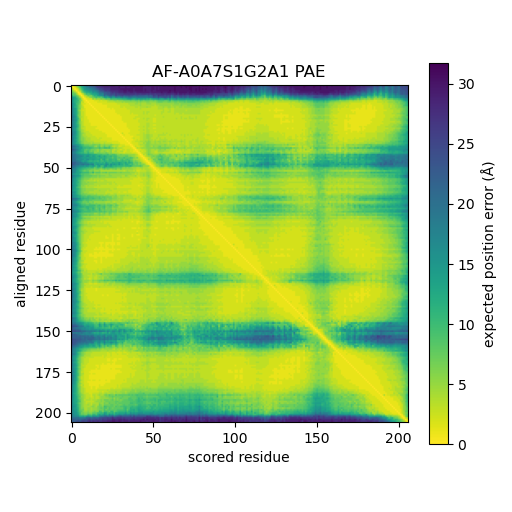OM 1490 C CA . ALA A 1 192 ? -18.597 -9.170 25.345 1.00 87.25 192 ALA A CA 1
ATOM 1491 C C . ALA A 1 192 ? -19.897 -8.380 25.585 1.00 87.25 192 ALA A C 1
ATOM 1493 O O . ALA A 1 192 ? -20.600 -8.626 26.564 1.00 87.25 192 ALA A O 1
ATOM 1494 N N . GLN A 1 193 ? -20.255 -7.467 24.675 1.00 86.56 193 GLN A N 1
ATOM 1495 C CA . GLN A 1 193 ? -21.517 -6.722 24.744 1.00 86.56 193 GLN A CA 1
ATOM 1496 C C . GLN A 1 193 ? -22.741 -7.630 24.579 1.00 86.56 193 GLN A C 1
ATOM 1498 O O . GLN A 1 193 ? -23.692 -7.497 25.348 1.00 86.56 193 GLN A O 1
ATOM 1503 N N . VAL A 1 194 ? -22.707 -8.569 23.626 1.00 86.50 194 VAL A N 1
ATOM 1504 C CA . VAL A 1 194 ? -23.788 -9.552 23.429 1.00 86.50 194 VAL A CA 1
ATOM 1505 C C . VAL A 1 194 ? -23.935 -10.456 24.656 1.00 86.50 194 VAL A C 1
ATOM 1507 O O . VAL A 1 194 ? -25.048 -10.636 25.141 1.00 86.50 194 VAL A O 1
ATOM 1510 N N . ALA A 1 195 ? -22.826 -10.963 25.204 1.00 87.00 195 ALA A N 1
ATOM 1511 C CA . ALA A 1 195 ? -22.844 -11.794 26.408 1.00 87.00 195 ALA A CA 1
ATOM 1512 C C . ALA A 1 195 ? -23.407 -11.040 27.625 1.00 87.00 195 ALA A C 1
ATOM 1514 O O . ALA A 1 195 ? -24.253 -11.570 28.341 1.00 87.00 195 ALA A O 1
ATOM 1515 N N . LYS A 1 196 ? -23.000 -9.778 27.827 1.00 88.31 196 LYS A N 1
ATOM 1516 C CA . LYS A 1 196 ? -23.523 -8.927 28.907 1.00 88.31 196 LYS A CA 1
ATOM 1517 C C . LYS A 1 196 ? -25.026 -8.674 28.765 1.00 88.31 196 LYS A C 1
ATOM 1519 O O . LYS A 1 196 ? -25.742 -8.719 29.759 1.00 88.31 196 LYS A O 1
ATOM 1524 N N . ALA A 1 197 ? -25.503 -8.407 27.548 1.00 87.50 197 ALA A N 1
ATOM 1525 C CA . ALA A 1 197 ? -26.925 -8.200 27.284 1.00 87.50 197 ALA A CA 1
ATOM 1526 C C . ALA A 1 197 ? -27.750 -9.472 27.543 1.00 87.50 197 ALA A C 1
ATOM 1528 O O . ALA A 1 197 ? -28.811 -9.391 28.154 1.00 87.50 197 ALA A O 1
ATOM 1529 N N . ALA A 1 198 ? -27.240 -10.640 27.136 1.00 87.75 198 ALA A N 1
ATOM 1530 C CA . ALA A 1 198 ? -27.881 -11.925 27.406 1.00 87.75 198 ALA A CA 1
ATOM 1531 C C . ALA A 1 198 ? -27.945 -12.234 28.911 1.00 87.75 198 ALA A C 1
ATOM 1533 O O . ALA A 1 198 ? -28.992 -12.642 29.399 1.00 87.75 198 ALA A O 1
ATOM 1534 N N . ALA A 1 199 ? -26.860 -11.982 29.652 1.00 89.62 199 ALA A N 1
ATOM 1535 C CA . ALA A 1 199 ? -26.831 -12.163 31.102 1.00 89.62 199 ALA A CA 1
ATOM 1536 C C . ALA A 1 199 ? -27.843 -11.251 31.816 1.00 89.62 199 ALA A C 1
ATOM 1538 O O . ALA A 1 199 ? -28.587 -11.727 32.662 1.00 89.62 199 ALA A O 1
ATOM 1539 N N . ALA A 1 200 ? -27.924 -9.973 31.427 1.00 89.25 200 ALA A N 1
ATOM 1540 C CA . ALA A 1 200 ? -28.892 -9.034 31.996 1.00 89.25 200 ALA A CA 1
ATOM 1541 C C . ALA A 1 200 ? -30.351 -9.445 31.723 1.00 89.25 200 ALA A C 1
ATOM 1543 O O . ALA A 1 200 ? -31.198 -9.283 32.592 1.00 89.25 200 ALA A O 1
ATOM 1544 N N . ALA A 1 201 ? -30.639 -9.997 30.539 1.00 87.00 201 ALA A N 1
ATOM 1545 C CA . ALA A 1 201 ? -31.968 -10.506 30.193 1.00 87.00 201 ALA A CA 1
ATOM 1546 C C . ALA A 1 201 ? -32.331 -11.818 30.919 1.00 87.00 201 ALA A C 1
ATOM 1548 O O . ALA A 1 201 ? -33.510 -12.121 31.070 1.00 87.00 201 ALA A O 1
ATOM 1549 N N . ALA A 1 202 ? -31.332 -12.595 31.351 1.00 84.88 202 ALA A N 1
ATOM 1550 C CA . ALA A 1 202 ? -31.513 -13.855 32.074 1.00 84.88 202 ALA A CA 1
ATOM 1551 C C . ALA A 1 202 ? -31.714 -13.678 33.592 1.00 84.88 202 ALA A C 1
ATOM 1553 O O . ALA A 1 202 ? -32.077 -14.638 34.267 1.00 84.88 202 ALA A O 1
ATOM 1554 N N . THR A 1 203 ? -31.510 -12.470 34.123 1.00 79.94 203 THR A N 1
ATOM 1555 C CA . THR A 1 203 ? -31.888 -12.065 35.487 1.00 79.94 203 THR A CA 1
ATOM 1556 C C . THR A 1 203 ? -33.139 -11.179 35.446 1.00 79.94 203 THR A C 1
ATOM 1558 O O . THR A 1 203 ? -33.002 -9.954 35.456 1.00 79.94 203 THR A O 1
ATOM 1561 N N . PRO A 1 204 ? -34.354 -11.753 35.356 1.00 65.50 204 PRO A N 1
ATOM 1562 C CA . PRO A 1 204 ? -35.574 -11.001 35.595 1.00 65.50 204 PRO A CA 1
ATOM 1563 C C . PRO A 1 204 ? -35.741 -10.837 37.115 1.00 65.50 204 PRO A C 1
ATOM 1565 O O . PRO A 1 204 ? -35.953 -11.819 37.815 1.00 65.50 204 PRO A O 1
ATOM 1568 N N . ASP A 1 205 ? -35.611 -9.601 37.593 1.00 66.31 205 ASP A N 1
ATOM 1569 C CA . ASP A 1 205 ? -35.872 -9.133 38.964 1.00 66.31 205 ASP A CA 1
ATOM 1570 C C . ASP A 1 205 ? -34.943 -9.643 40.092 1.00 66.31 205 ASP A C 1
ATOM 1572 O O . ASP A 1 205 ? -35.007 -10.785 40.549 1.00 66.31 205 ASP A O 1
ATOM 1576 N N . ALA A 1 206 ? -34.120 -8.717 40.598 1.00 51.34 206 ALA A N 1
ATOM 1577 C CA . ALA A 1 206 ? -33.634 -8.676 41.978 1.00 51.34 206 ALA A CA 1
ATOM 1578 C C . ALA A 1 206 ? -34.071 -7.343 42.597 1.00 51.34 206 ALA A C 1
ATOM 1580 O O . ALA A 1 206 ? -33.993 -6.323 41.870 1.00 51.34 206 ALA A O 1
#

pLDDT: mean 87.4, std 12.88, range [32.25, 98.56]

Nearest PDB structures (foldseek):
  7xgf-assembly2_D  TM=3.785E-01  e=5.218E-01  synthetic construct
  8w6e-assembly1_A  TM=4.915E-01  e=2.052E+00  artificial sequences
  7xgg-assembly2_D  TM=4.027E-01  e=2.620E+00  synthetic construct
  6o84-assembly1_B  TM=2.406E-01  e=6.636E+00  Xenopus tropic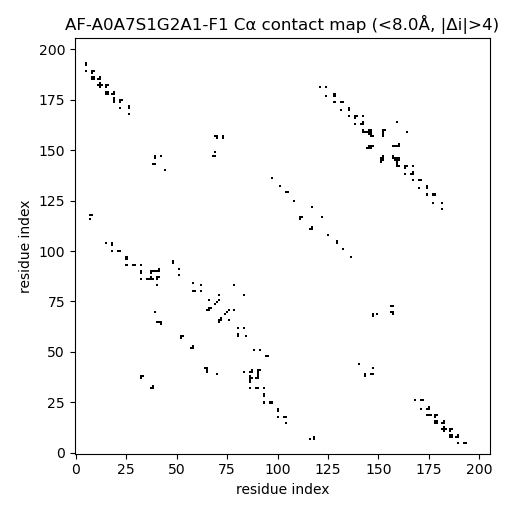alis

Foldseek 3Di:
DPDDPQPLLQVLLVLLVVLLVLLVVLLVLVVVLVVLVLLQLQPDDDPVADDQDDDPVSLVVSVVVSCVFPCCVPPVVVPDSVNSSVSPVSNSCSVVSLVVSLCSLPVVVVVCVVVVVDDPPCPVLSVVLNVLSVVLVVLSVVQNVCLGDPVSPPDSHRHGDPVSVCVSSVSSVVSSCSSNVSSVVSVVVSVVVVVVVVVVVVDDDD

Secondary structure (DSSP, 8-state):
----TTHHHHHHHHHHHHHHHHHHHHHHHHHHHHHTT-TTS-----TT--PPP-SHHHHHHHHHHHTTSHHHHHT-TT--HHHHHHHHHHHHHHHHHHHHHHHHHHHHHHHHHHTT-PPTT-HHHHHHHHHHHHHHHHHHHHHHHHHH-GGG-SSSS----HHHHHHHHHHHHHHHHHHHHHHHHHHHHHHHHHHHHHHHHH----

Organism: NCBI:txid1486930

Radius of gyration: 22.48 Å; Cα contacts (8 Å, |Δi|>4): 169; chains: 1; bounding box: 63×26×72 Å

Sequence (206 aa):
AAAAGGGAPRVTAVWLFGVAGMTLAMIVLGGVTRLTRSGLSMVEWRPQGSALPATDEEWEREFDKYKQFPEFRKTNSRMQLDEFKDIYFMEWLHRMWGRGIGLAFAVPLLALLATRQLPRGIGGRLAAAFALGGTQGAVGWWMVRSGLDEALMTTDEPRVNSYRLTTHLAMAVGIYSLLTWTAMDLLQRGRAQVAKAAAAAATPDA

Mean predicted aligned error: 6.62 Å

Solvent-accessible surface area (backbone atoms only — not comparable to full-atom values): 11539 Å² total; per-residue (Å²): 144,90,83,74,82,72,55,60,41,48,55,52,18,53,52,31,43,50,49,24,52,52,45,52,50,47,54,52,45,50,51,49,23,57,75,70,65,10,66,71,48,71,81,76,88,51,97,92,58,78,82,77,69,86,48,70,69,50,45,50,54,53,49,60,54,39,58,74,34,62,49,26,65,75,75,41,70,82,65,49,72,71,64,47,50,54,30,35,49,46,32,49,49,46,57,50,50,55,51,49,47,51,49,67,49,48,53,60,50,51,53,28,58,77,68,66,64,61,62,87,92,43,60,69,59,53,52,50,47,51,51,50,54,56,50,46,54,52,41,48,50,58,23,43,50,24,38,69,37,77,93,57,41,93,50,99,62,67,47,58,47,66,67,44,49,49,52,40,50,53,51,50,53,48,47,32,49,52,32,41,51,52,19,53,52,32,44,51,53,44,51,52,51,53,53,53,51,52,54,59,68,71,58,77,82,133

InterPro domains:
  IPR003780 COX15/CtaA family [PF02628] (14-191)
  IPR023754 Heme A synthase, type 2 [PTHR23289] (10-193)